Protein AF-A0A3D4APH6-F1 (afdb_monomer_lite)

Foldseek 3Di:
DQLQVQQPLNADLVVLQVCLVVLVLVVCVVRPLVSRPLPCRSQVRDPVNDPSSVSSVVSVVVVVVVVVVVVVVVVVVVVVVVVVVVVVVVVVVVVVVVVPDPPDDDPVVVVVVVVVVVVVVVVQVDDDPNPPVVVVVVVVVVVVPDPDDDPPCVVVVVVVVVVVVVVVVVVVVVVVVCPPPPPPVVVVVVVVVVVVVVVVVVVVVVVD

Structure (mmCIF, N/CA/C/O backbone):
data_AF-A0A3D4APH6-F1
#
_entry.id   AF-A0A3D4APH6-F1
#
loop_
_atom_site.group_PDB
_atom_site.id
_atom_site.type_symbol
_atom_site.label_atom_id
_atom_site.label_alt_id
_atom_site.label_comp_id
_atom_site.label_asym_id
_atom_site.label_entity_id
_atom_site.label_seq_id
_atom_site.pdbx_PDB_ins_code
_atom_site.Cartn_x
_atom_site.Cartn_y
_atom_site.Cartn_z
_atom_site.occupancy
_atom_site.B_iso_or_equiv
_atom_site.auth_seq_id
_atom_site.auth_comp_id
_atom_site.auth_asym_id
_atom_site.auth_atom_id
_atom_site.pdbx_PDB_model_num
ATOM 1 N N . SER A 1 1 ? 26.022 2.773 -15.020 1.00 80.62 1 SER A N 1
ATOM 2 C CA . SER A 1 1 ? 25.855 1.357 -15.435 1.00 80.62 1 SER A CA 1
ATOM 3 C C . SER A 1 1 ? 24.826 1.368 -16.536 1.00 80.62 1 SER A C 1
ATOM 5 O O . SER A 1 1 ? 23.876 2.121 -16.391 1.00 80.62 1 SER A O 1
ATOM 7 N N . ALA A 1 2 ? 24.970 0.574 -17.604 1.00 90.25 2 ALA A N 1
ATOM 8 C CA . ALA A 1 2 ? 24.154 0.749 -18.816 1.00 90.25 2 ALA A CA 1
ATOM 9 C C . ALA A 1 2 ? 22.640 0.902 -18.540 1.00 90.25 2 ALA A C 1
ATOM 11 O O . ALA A 1 2 ? 21.988 1.767 -19.115 1.00 90.25 2 ALA A O 1
ATOM 12 N N . CYS A 1 3 ? 22.093 0.138 -17.586 1.00 92.06 3 CYS A N 1
ATOM 13 C CA . CYS A 1 3 ? 20.691 0.252 -17.175 1.00 92.06 3 CYS A CA 1
ATOM 14 C C . CYS A 1 3 ? 20.347 1.564 -16.442 1.00 92.06 3 CYS A C 1
ATOM 16 O O . CYS A 1 3 ? 19.242 2.070 -16.616 1.00 92.06 3 CYS A O 1
ATOM 18 N N . ALA A 1 4 ? 21.242 2.082 -15.596 1.00 93.62 4 ALA A N 1
ATOM 19 C CA . ALA A 1 4 ? 21.068 3.366 -14.913 1.00 93.62 4 ALA A CA 1
ATOM 20 C C . ALA A 1 4 ? 21.228 4.540 -15.888 1.00 93.62 4 ALA A C 1
ATOM 22 O O . ALA A 1 4 ? 20.433 5.470 -15.855 1.00 93.62 4 ALA A O 1
ATOM 23 N N . ASP A 1 5 ? 22.189 4.442 -16.808 1.00 94.62 5 ASP A N 1
ATOM 24 C CA . ASP A 1 5 ? 22.486 5.487 -17.792 1.00 94.62 5 ASP A CA 1
ATOM 25 C C . ASP A 1 5 ? 21.341 5.625 -18.822 1.00 94.62 5 ASP A C 1
ATOM 27 O O . ASP A 1 5 ? 21.060 6.715 -19.308 1.00 94.62 5 ASP A O 1
ATOM 31 N N . ALA A 1 6 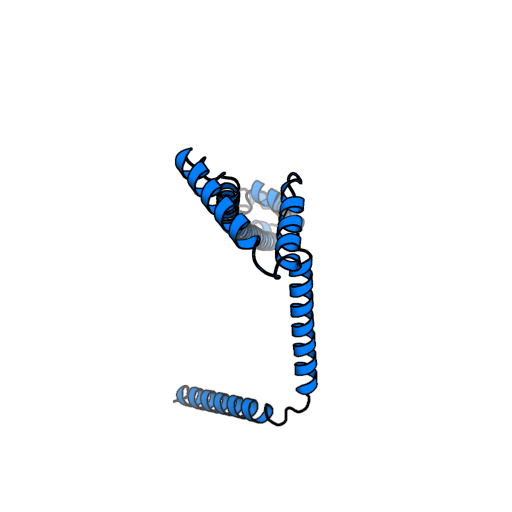? 20.627 4.529 -19.111 1.00 94.88 6 ALA A N 1
ATOM 32 C CA . ALA A 1 6 ? 19.448 4.515 -19.981 1.00 94.88 6 ALA A CA 1
ATOM 33 C C . ALA A 1 6 ? 18.129 4.886 -19.271 1.00 94.88 6 ALA A C 1
ATOM 35 O O . ALA A 1 6 ? 17.088 4.989 -19.924 1.00 94.88 6 ALA A 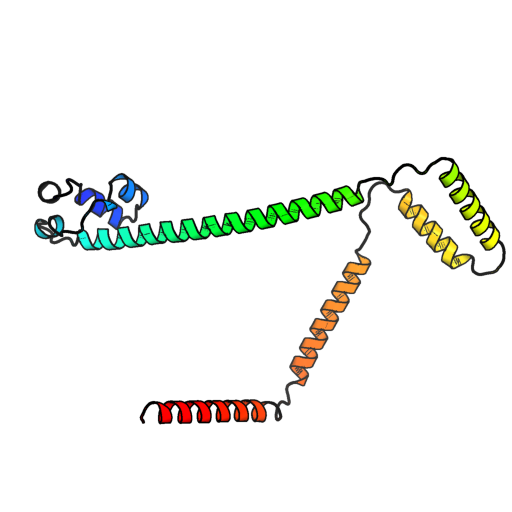O 1
ATOM 36 N N . CYS A 1 7 ? 18.121 5.017 -17.941 1.00 95.56 7 CYS A N 1
ATOM 37 C CA . CYS A 1 7 ? 16.896 5.243 -17.179 1.00 95.56 7 CYS A CA 1
ATOM 38 C C . CYS A 1 7 ? 16.478 6.724 -17.240 1.00 95.56 7 CYS A C 1
ATOM 40 O O . CYS A 1 7 ? 17.166 7.562 -16.660 1.00 95.56 7 CYS A O 1
ATOM 42 N N . PRO A 1 8 ? 15.319 7.079 -17.830 1.00 95.19 8 PRO A N 1
ATOM 43 C CA . PRO A 1 8 ? 14.881 8.478 -17.908 1.00 95.19 8 PRO A CA 1
ATOM 44 C C . PRO A 1 8 ? 14.493 9.076 -16.546 1.00 95.19 8 PRO A C 1
ATOM 46 O O . PRO A 1 8 ? 14.397 10.290 -16.415 1.00 95.19 8 PRO A O 1
ATOM 49 N N . ALA A 1 9 ? 14.255 8.229 -15.541 1.00 94.19 9 ALA A N 1
ATOM 50 C CA . ALA A 1 9 ? 13.935 8.634 -14.175 1.00 94.19 9 ALA A CA 1
ATOM 51 C C . ALA A 1 9 ? 15.173 8.674 -13.257 1.00 94.19 9 ALA A C 1
ATOM 53 O O . ALA A 1 9 ? 15.027 8.847 -12.052 1.00 94.19 9 ALA A O 1
ATOM 54 N N . SER A 1 10 ? 16.382 8.450 -13.793 1.00 94.00 10 SER A N 1
ATOM 55 C CA . SER A 1 10 ? 17.645 8.439 -13.031 1.00 94.00 10 SER A CA 1
ATOM 56 C C . SER A 1 10 ? 17.658 7.496 -11.815 1.00 94.00 10 SER A C 1
ATOM 58 O O . SER A 1 10 ? 18.390 7.708 -10.851 1.00 94.00 10 SER A O 1
ATOM 60 N N . LEU A 1 11 ? 16.842 6.438 -11.854 1.00 94.56 11 LEU A N 1
ATOM 61 C CA . LEU A 1 11 ? 16.800 5.392 -10.828 1.00 94.56 11 LEU A CA 1
ATOM 62 C C . LEU A 1 11 ? 17.978 4.413 -10.970 1.00 94.56 11 LEU A C 1
ATOM 64 O O . LEU A 1 11 ? 18.715 4.431 -11.956 1.00 94.56 11 LEU A O 1
ATOM 68 N N . LEU A 1 12 ? 18.101 3.487 -10.013 1.00 95.00 12 LEU A N 1
ATOM 69 C CA . LEU A 1 12 ? 19.072 2.386 -10.029 1.00 95.00 12 LEU A CA 1
ATOM 70 C C . LEU A 1 12 ? 18.372 1.033 -10.287 1.00 95.00 12 LEU A C 1
ATOM 72 O O . LEU A 1 12 ? 18.114 0.286 -9.338 1.00 95.00 12 LEU A O 1
ATOM 76 N N . PRO A 1 13 ? 18.081 0.661 -11.557 1.00 94.44 13 PRO A N 1
ATOM 77 C CA . PRO A 1 13 ? 17.337 -0.558 -11.883 1.00 94.44 13 PRO A CA 1
ATOM 78 C C . PRO A 1 13 ? 17.935 -1.836 -11.289 1.00 94.44 13 PRO A C 1
ATOM 80 O O . PRO A 1 13 ? 17.208 -2.712 -10.826 1.00 94.44 13 PRO A O 1
ATOM 83 N N . GLN A 1 14 ? 19.264 -1.945 -11.259 1.00 92.25 14 GLN A N 1
ATOM 84 C CA . GLN A 1 14 ? 19.924 -3.129 -10.720 1.00 92.25 14 GLN A CA 1
ATOM 85 C C . GLN A 1 14 ? 19.560 -3.343 -9.244 1.00 92.25 14 GLN A C 1
ATOM 87 O O . GLN A 1 14 ? 19.115 -4.425 -8.884 1.00 92.25 14 GLN A O 1
ATOM 92 N N . GLN A 1 15 ? 19.676 -2.310 -8.405 1.00 94.88 15 GLN A N 1
ATOM 93 C CA . GLN A 1 15 ? 19.331 -2.399 -6.981 1.00 94.88 15 GLN A CA 1
ATOM 94 C C . GLN A 1 15 ? 17.838 -2.674 -6.777 1.00 94.88 15 GLN A C 1
ATOM 96 O O . GLN A 1 15 ? 17.478 -3.585 -6.035 1.00 94.88 15 GLN A O 1
ATOM 101 N N . LEU A 1 16 ? 16.973 -1.959 -7.506 1.00 95.81 16 LEU A N 1
ATOM 102 C CA . LEU A 1 16 ? 15.527 -2.191 -7.467 1.00 95.81 16 LEU A CA 1
ATOM 103 C C . LEU A 1 16 ? 15.168 -3.634 -7.840 1.00 95.81 16 LEU A C 1
ATOM 105 O O . LEU A 1 16 ? 14.237 -4.204 -7.284 1.00 95.81 16 LEU A O 1
ATOM 109 N N . GLN A 1 17 ? 15.900 -4.250 -8.768 1.00 94.56 17 GLN A N 1
ATOM 110 C CA . GLN A 1 17 ? 15.661 -5.635 -9.161 1.00 94.56 17 GLN A CA 1
ATOM 111 C C . GLN A 1 17 ? 16.024 -6.615 -8.051 1.00 94.56 17 GLN A C 1
ATOM 113 O O . GLN A 1 17 ? 15.270 -7.561 -7.824 1.00 94.56 17 GLN A O 1
ATOM 118 N N . TRP A 1 18 ? 17.137 -6.387 -7.351 1.00 95.19 18 TRP A N 1
ATOM 119 C CA . TRP A 1 18 ? 17.511 -7.193 -6.192 1.00 95.19 18 TRP A CA 1
ATOM 120 C C . TRP A 1 18 ? 16.433 -7.131 -5.110 1.00 95.19 18 TRP A C 1
ATOM 122 O O . TRP A 1 18 ? 15.959 -8.186 -4.694 1.00 95.19 18 TRP A O 1
ATOM 132 N N . PHE A 1 19 ? 15.971 -5.931 -4.746 1.00 97.25 19 PHE A N 1
ATOM 133 C CA . PHE A 1 19 ? 14.926 -5.759 -3.729 1.00 97.25 19 PHE A CA 1
ATOM 134 C C . PHE A 1 19 ? 13.563 -6.311 -4.166 1.00 97.25 19 PHE A C 1
ATOM 136 O O . PHE A 1 19 ? 12.866 -6.940 -3.374 1.00 97.25 19 PHE A O 1
ATOM 143 N N . ALA A 1 20 ? 13.188 -6.146 -5.439 1.00 96.44 20 ALA A N 1
ATOM 144 C CA . ALA A 1 20 ? 11.957 -6.730 -5.970 1.00 96.44 20 ALA A CA 1
ATOM 145 C C . ALA A 1 20 ? 12.009 -8.262 -5.979 1.00 96.44 20 ALA A C 1
ATOM 147 O O . ALA A 1 20 ? 11.022 -8.916 -5.651 1.00 96.44 20 ALA A O 1
ATOM 148 N N . LYS A 1 21 ? 13.167 -8.849 -6.301 1.00 95.44 21 LYS A N 1
ATOM 149 C CA . LYS A 1 21 ? 13.359 -10.303 -6.284 1.00 95.44 21 LYS A CA 1
ATOM 150 C C . LYS A 1 21 ? 13.351 -10.871 -4.863 1.00 95.44 21 LYS A C 1
ATOM 152 O O . LYS A 1 21 ? 12.814 -11.957 -4.667 1.00 95.44 21 LYS A O 1
ATOM 157 N N . SER A 1 22 ? 13.921 -10.160 -3.888 1.00 96.38 22 SER A N 1
ATOM 158 C CA . SER A 1 22 ? 13.898 -10.561 -2.475 1.00 96.38 22 SER A CA 1
ATOM 159 C C . SER A 1 22 ? 12.606 -10.185 -1.741 1.00 96.38 22 SER A C 1
ATOM 161 O O . SER A 1 22 ? 12.464 -10.530 -0.571 1.00 96.38 22 SER A O 1
ATOM 163 N N . LYS A 1 23 ? 11.644 -9.539 -2.421 1.00 96.00 23 LYS A N 1
ATOM 164 C CA . LYS A 1 23 ? 10.388 -9.032 -1.838 1.00 96.00 23 LYS A CA 1
ATOM 165 C C . LYS A 1 23 ? 10.610 -8.064 -0.664 1.00 96.00 23 LYS A C 1
ATOM 167 O O . LYS A 1 23 ? 9.805 -7.985 0.259 1.00 96.00 23 LYS A O 1
ATOM 172 N N . GLU A 1 24 ? 11.696 -7.297 -0.711 1.00 96.62 24 GLU A N 1
ATOM 173 C CA . GLU A 1 24 ? 12.014 -6.253 0.267 1.00 96.62 24 GLU A CA 1
ATOM 174 C C . GLU A 1 24 ? 11.310 -4.941 -0.112 1.00 96.62 24 GLU A C 1
ATOM 176 O O . GLU A 1 24 ? 11.904 -4.009 -0.657 1.00 96.62 24 GLU A O 1
ATOM 181 N N . TYR A 1 25 ? 10.003 -4.892 0.149 1.00 96.25 25 TYR A N 1
ATOM 182 C CA . TYR A 1 25 ? 9.128 -3.785 -0.247 1.00 96.25 25 TYR A CA 1
ATOM 183 C C . TYR A 1 25 ? 9.475 -2.446 0.409 1.00 96.25 25 TYR A C 1
ATOM 185 O O . TYR A 1 25 ? 9.367 -1.412 -0.248 1.00 96.25 25 TYR A O 1
ATOM 193 N N . ASP A 1 26 ? 9.935 -2.460 1.660 1.00 95.94 26 ASP A N 1
ATOM 194 C CA . ASP A 1 26 ? 10.328 -1.241 2.375 1.00 95.94 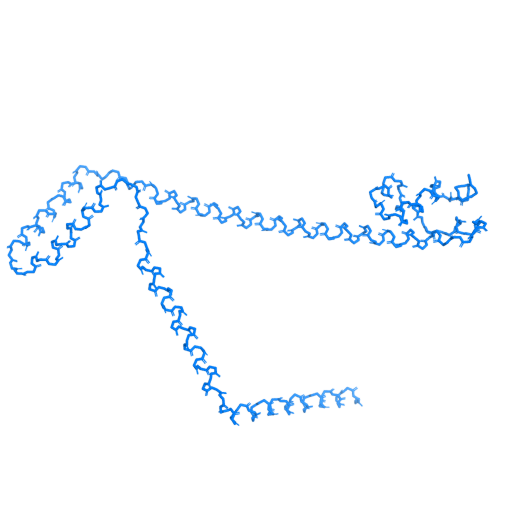26 ASP A CA 1
ATOM 195 C C . ASP A 1 26 ? 11.500 -0.552 1.662 1.00 95.94 26 ASP A C 1
ATOM 197 O O . ASP A 1 26 ? 11.432 0.627 1.316 1.00 95.94 26 ASP A O 1
ATOM 201 N N . LYS A 1 27 ? 12.529 -1.325 1.290 1.00 96.25 27 LYS A N 1
ATOM 202 C CA . LYS A 1 27 ? 13.671 -0.809 0.523 1.00 96.25 27 LYS A CA 1
ATOM 203 C C . LYS A 1 27 ? 13.267 -0.340 -0.867 1.00 96.25 27 LYS A C 1
ATOM 205 O O . LYS A 1 27 ? 13.806 0.648 -1.355 1.00 96.25 27 LYS A O 1
ATOM 210 N N . LEU A 1 28 ? 12.318 -1.010 -1.520 1.00 96.75 28 LEU A N 1
ATOM 211 C CA . LEU A 1 28 ? 11.789 -0.549 -2.806 1.00 96.75 28 LEU A CA 1
ATOM 212 C C . LEU A 1 28 ? 11.116 0.823 -2.700 1.00 96.75 28 LEU A C 1
ATOM 214 O O . LEU A 1 28 ? 11.248 1.629 -3.620 1.00 96.75 28 LEU A O 1
ATOM 218 N N . GLN A 1 29 ? 10.413 1.097 -1.600 1.00 95.12 29 GLN A N 1
ATOM 219 C CA . GLN A 1 29 ? 9.844 2.418 -1.340 1.00 95.12 29 GLN A CA 1
ATOM 220 C C . GLN A 1 29 ? 10.938 3.454 -1.074 1.00 95.12 29 GLN A C 1
ATOM 222 O O . GLN A 1 29 ? 10.904 4.518 -1.684 1.00 95.12 29 GLN A O 1
ATOM 227 N N . GLU A 1 30 ? 11.937 3.125 -0.249 1.00 96.38 30 GLU A N 1
ATOM 228 C CA . GLU A 1 30 ? 13.092 3.999 0.028 1.00 96.38 30 GLU A CA 1
ATOM 229 C C . GLU A 1 30 ? 13.880 4.360 -1.240 1.00 96.38 30 GLU A C 1
ATOM 231 O O . GLU A 1 30 ? 14.392 5.469 -1.366 1.00 96.38 30 GLU A O 1
ATOM 236 N N . HIS A 1 31 ? 13.949 3.438 -2.204 1.00 95.50 31 HIS A N 1
ATOM 237 C CA . HIS A 1 31 ? 14.616 3.636 -3.495 1.00 95.50 31 HIS A CA 1
ATOM 238 C C . HIS A 1 31 ? 13.657 4.133 -4.590 1.00 95.50 31 HIS A C 1
ATOM 240 O O . HIS A 1 31 ? 13.962 4.024 -5.779 1.00 95.50 31 HIS A O 1
ATOM 246 N N . ASN A 1 32 ? 12.503 4.680 -4.198 1.00 95.75 32 ASN A N 1
ATOM 247 C CA . ASN A 1 32 ? 11.534 5.340 -5.069 1.00 95.75 32 ASN A CA 1
ATOM 248 C C . ASN A 1 32 ? 11.060 4.478 -6.253 1.00 95.75 32 ASN A C 1
ATOM 250 O O . ASN A 1 32 ? 10.913 4.959 -7.376 1.00 95.75 32 ASN A O 1
ATOM 254 N N . LEU A 1 33 ? 10.758 3.193 -6.018 1.00 96.62 33 LEU A N 1
ATOM 255 C CA . LEU A 1 33 ? 10.213 2.298 -7.053 1.00 96.62 33 LEU A CA 1
ATOM 256 C C . LEU A 1 33 ? 8.991 2.902 -7.774 1.00 96.62 33 LEU A C 1
ATOM 258 O O . LEU A 1 33 ? 8.768 2.632 -8.956 1.00 96.62 33 LEU A O 1
ATOM 262 N N . PHE A 1 34 ? 8.188 3.709 -7.080 1.00 96.56 34 PHE A N 1
ATOM 263 C CA . PHE A 1 34 ? 6.994 4.333 -7.648 1.00 96.56 34 PHE A CA 1
ATOM 264 C C . PHE A 1 34 ? 7.279 5.426 -8.685 1.00 96.56 34 PHE A C 1
ATOM 266 O O . PHE A 1 34 ? 6.419 5.638 -9.539 1.00 96.56 34 PHE A O 1
ATOM 273 N N . ASP A 1 35 ? 8.480 6.007 -8.702 1.00 96.62 35 ASP A N 1
ATOM 274 C CA . ASP A 1 35 ? 8.906 6.972 -9.728 1.00 96.62 35 ASP A CA 1
ATOM 275 C C . ASP A 1 35 ? 9.239 6.285 -11.060 1.00 96.62 35 ASP A C 1
ATOM 277 O O . ASP A 1 35 ? 9.316 6.918 -12.114 1.00 96.62 35 ASP A O 1
ATOM 281 N N . CYS A 1 36 ? 9.424 4.960 -11.051 1.00 95.81 36 CYS A N 1
ATOM 282 C CA . CYS A 1 36 ? 9.640 4.201 -12.272 1.00 95.81 36 CYS A CA 1
ATOM 283 C C . CYS A 1 36 ? 8.400 4.304 -13.171 1.00 95.81 36 CYS A C 1
ATOM 285 O O . CYS A 1 36 ? 7.335 3.812 -12.819 1.00 95.81 36 CYS A O 1
ATOM 287 N N . ILE A 1 37 ? 8.537 4.844 -14.379 1.00 96.12 37 ILE A N 1
ATOM 288 C CA . ILE A 1 37 ? 7.426 4.958 -15.344 1.00 96.12 37 ILE A CA 1
ATOM 289 C C . ILE A 1 37 ? 7.221 3.708 -16.217 1.00 96.12 37 ILE A C 1
ATOM 291 O O . ILE A 1 37 ? 6.440 3.735 -17.160 1.00 96.12 37 ILE A O 1
ATOM 295 N N . GLU A 1 38 ? 7.939 2.615 -15.936 1.00 95.94 38 GLU A N 1
ATOM 296 C CA . GLU A 1 38 ? 7.806 1.331 -16.649 1.00 95.94 38 GLU A CA 1
ATOM 297 C C . GLU A 1 38 ? 8.061 1.413 -18.167 1.00 95.94 38 GLU A C 1
ATOM 299 O O . GLU A 1 38 ? 7.545 0.603 -18.935 1.00 95.94 38 GLU A O 1
ATOM 304 N N . CYS A 1 39 ? 8.909 2.353 -18.601 1.00 95.88 39 CYS A N 1
ATOM 305 C CA . CYS A 1 39 ? 9.232 2.587 -20.013 1.00 95.88 39 CYS A CA 1
ATOM 306 C C . CYS A 1 39 ? 10.014 1.449 -20.694 1.00 95.88 39 CYS A C 1
ATOM 308 O O . CYS A 1 39 ? 10.112 1.429 -21.916 1.00 95.88 39 CYS A O 1
ATOM 310 N N . GLY A 1 40 ? 10.606 0.518 -19.936 1.00 94.00 40 GLY A N 1
ATOM 311 C CA . GLY A 1 40 ? 11.311 -0.638 -20.507 1.00 94.00 40 GLY A CA 1
ATOM 312 C C . GLY A 1 40 ? 12.744 -0.392 -20.974 1.00 94.00 40 GLY A C 1
ATOM 313 O O . GLY A 1 40 ? 13.415 -1.359 -21.327 1.00 94.00 40 GLY A O 1
ATOM 314 N N . ALA A 1 41 ? 13.256 0.842 -20.906 1.00 94.88 41 ALA A N 1
ATOM 315 C CA . ALA A 1 41 ? 14.611 1.173 -21.362 1.00 94.88 41 ALA A CA 1
ATOM 316 C C . ALA A 1 41 ? 15.690 0.286 -20.714 1.00 94.88 41 ALA A C 1
ATOM 318 O O . ALA A 1 41 ? 16.563 -0.236 -21.401 1.00 94.88 41 ALA A O 1
ATOM 319 N N . CYS A 1 42 ? 15.579 0.032 -19.406 1.00 94.25 42 CYS A N 1
ATOM 320 C CA . CYS A 1 42 ? 16.522 -0.806 -18.666 1.00 94.25 42 CYS A CA 1
ATOM 321 C C . CYS A 1 42 ? 16.487 -2.291 -19.065 1.00 94.25 42 CYS A C 1
ATOM 323 O O . CYS A 1 42 ? 17.518 -2.952 -18.983 1.00 94.25 42 CYS A O 1
ATOM 325 N N . ALA A 1 43 ? 15.330 -2.811 -19.489 1.00 94.31 43 ALA A N 1
ATOM 326 C CA . ALA A 1 43 ? 15.196 -4.187 -19.964 1.00 94.31 43 ALA A CA 1
ATOM 327 C C . ALA A 1 43 ? 15.781 -4.339 -21.374 1.00 94.31 43 ALA A C 1
ATOM 329 O O . ALA A 1 43 ? 16.459 -5.322 -21.646 1.00 94.31 43 ALA A O 1
ATOM 330 N N . TYR A 1 44 ? 15.586 -3.334 -22.234 1.00 94.62 44 TYR A N 1
ATOM 331 C CA . TYR A 1 44 ? 16.108 -3.331 -23.601 1.00 94.62 44 TYR A CA 1
ATOM 332 C C . TYR A 1 44 ? 17.641 -3.280 -23.660 1.00 94.62 44 TYR A C 1
ATOM 334 O O . TYR A 1 44 ? 18.254 -4.012 -24.427 1.00 94.62 44 TYR A O 1
ATOM 342 N N . VAL A 1 45 ? 18.281 -2.449 -22.830 1.00 95.19 45 VAL A N 1
ATOM 343 C CA . VAL A 1 45 ? 19.754 -2.328 -22.815 1.00 95.19 45 VAL A CA 1
ATOM 344 C C . VAL A 1 45 ? 20.457 -3.452 -22.042 1.00 95.19 45 VAL A C 1
ATOM 346 O O . VAL A 1 45 ? 21.684 -3.463 -21.952 1.00 95.19 45 VAL A O 1
ATOM 349 N N . CYS A 1 46 ? 19.709 -4.372 -21.426 1.00 92.94 46 CYS A N 1
ATOM 350 C CA . CYS A 1 46 ? 20.285 -5.405 -20.577 1.00 92.94 46 CYS A CA 1
ATOM 351 C C . CYS A 1 46 ? 20.929 -6.515 -21.430 1.00 92.94 46 CYS A C 1
ATOM 353 O O . CYS A 1 46 ? 20.211 -7.210 -22.146 1.00 92.94 46 CYS A O 1
ATOM 355 N N . PRO A 1 47 ? 22.244 -6.782 -21.298 1.00 93.12 47 PRO A N 1
ATOM 356 C CA . PRO A 1 47 ? 22.908 -7.840 -22.066 1.00 93.12 47 PRO A CA 1
ATOM 357 C C . PRO A 1 47 ? 22.450 -9.252 -21.671 1.00 93.12 47 PRO A C 1
ATOM 359 O O . PRO A 1 47 ? 22.674 -10.203 -22.409 1.00 93.12 47 PRO A O 1
ATOM 362 N N . SER A 1 48 ? 21.836 -9.397 -20.495 1.00 92.38 48 SER A N 1
ATOM 363 C CA . SER A 1 48 ? 21.321 -10.667 -19.973 1.00 92.38 48 SER A CA 1
ATOM 364 C C . SER A 1 48 ? 19.819 -10.850 -20.207 1.00 92.38 48 SER A C 1
ATOM 366 O O . SER A 1 48 ? 19.246 -11.787 -19.661 1.00 92.38 48 SER A O 1
ATOM 368 N N . GLU A 1 49 ? 19.177 -9.935 -20.946 1.00 91.31 49 GLU A N 1
ATOM 369 C CA . GLU A 1 49 ? 17.750 -9.994 -21.302 1.00 91.31 49 GLU A CA 1
ATOM 370 C C . GLU A 1 49 ? 16.811 -10.152 -20.085 1.00 91.31 49 GLU A C 1
ATOM 372 O O . GLU A 1 49 ? 15.752 -10.777 -20.136 1.00 91.31 49 GLU A O 1
ATOM 377 N N . ILE A 1 50 ? 17.204 -9.582 -18.937 1.00 92.00 50 ILE A N 1
ATOM 378 C CA . ILE A 1 50 ? 16.439 -9.723 -17.696 1.00 92.00 50 ILE A CA 1
ATOM 379 C C . ILE A 1 50 ? 15.154 -8.880 -17.785 1.00 92.00 50 ILE A C 1
ATOM 381 O O . ILE A 1 50 ? 15.232 -7.667 -18.013 1.00 92.00 50 ILE A O 1
ATOM 385 N N . PRO A 1 51 ? 13.976 -9.467 -17.495 1.00 92.94 51 PRO A N 1
ATOM 386 C CA . PRO A 1 51 ? 12.684 -8.780 -17.505 1.00 92.94 51 PRO A CA 1
ATOM 387 C C . PRO A 1 51 ? 12.500 -7.841 -16.290 1.00 92.94 51 PRO A C 1
ATOM 389 O O . PRO A 1 51 ? 11.671 -8.072 -15.411 1.00 92.94 51 PRO A O 1
ATOM 392 N N . LEU A 1 52 ? 13.302 -6.773 -16.207 1.00 93.19 52 LEU A N 1
ATOM 393 C CA . LEU A 1 52 ? 13.356 -5.833 -15.074 1.00 93.19 52 LEU A CA 1
ATOM 394 C C . LEU A 1 52 ? 11.992 -5.200 -14.762 1.00 93.19 52 LEU A C 1
ATOM 396 O O . LEU A 1 52 ? 11.563 -5.166 -13.609 1.00 93.19 52 LEU A O 1
ATOM 400 N N . VAL A 1 53 ? 11.281 -4.745 -15.796 1.00 95.25 53 VAL A N 1
ATOM 401 C CA . VAL A 1 53 ? 9.988 -4.064 -15.636 1.00 95.25 53 VAL A CA 1
ATOM 402 C C . VAL A 1 53 ? 8.907 -5.002 -15.102 1.00 95.25 53 VAL A C 1
ATOM 404 O O . VAL A 1 53 ? 8.053 -4.560 -14.336 1.00 95.25 53 VAL A O 1
ATOM 407 N N . GLN A 1 54 ? 8.944 -6.292 -15.445 1.00 95.62 54 GLN A N 1
ATOM 408 C CA . GLN A 1 54 ? 7.996 -7.274 -14.920 1.00 95.62 54 GLN A CA 1
ATOM 409 C C . GLN A 1 54 ? 8.113 -7.385 -13.394 1.00 95.62 54 GLN A C 1
ATOM 411 O O . GLN A 1 54 ? 7.091 -7.337 -12.711 1.00 95.62 54 GLN A O 1
ATOM 416 N N . TYR A 1 55 ? 9.336 -7.439 -12.852 1.00 95.94 55 TYR A N 1
ATOM 417 C CA . TYR A 1 55 ? 9.547 -7.446 -11.399 1.00 95.94 55 TYR A CA 1
ATOM 418 C C . TYR A 1 55 ? 9.001 -6.178 -10.737 1.00 95.94 55 TYR A C 1
ATOM 420 O O . TYR A 1 55 ? 8.342 -6.261 -9.704 1.00 95.94 55 TYR A O 1
ATOM 428 N N . TYR A 1 56 ? 9.220 -5.009 -11.343 1.00 96.25 56 TYR A N 1
ATOM 429 C CA . TYR A 1 56 ? 8.727 -3.742 -10.797 1.00 96.25 56 TYR A CA 1
ATOM 430 C C . TYR A 1 56 ? 7.206 -3.645 -10.815 1.00 96.25 56 TYR A C 1
ATOM 432 O O . TYR A 1 56 ? 6.622 -3.171 -9.846 1.00 96.25 56 TYR A O 1
ATOM 440 N N . ARG A 1 57 ? 6.554 -4.112 -11.884 1.00 97.12 57 ARG A N 1
ATOM 441 C CA . ARG A 1 57 ? 5.088 -4.147 -11.977 1.00 97.12 57 ARG A CA 1
ATOM 442 C C . ARG A 1 57 ? 4.485 -5.000 -10.874 1.00 97.12 57 ARG A C 1
ATOM 444 O O . ARG A 1 57 ? 3.596 -4.530 -10.171 1.00 97.12 57 ARG A O 1
ATOM 451 N N . VAL A 1 58 ? 5.006 -6.215 -10.700 1.00 96.75 58 VAL A N 1
ATOM 452 C CA . VAL A 1 58 ? 4.569 -7.120 -9.630 1.00 96.75 58 VAL A CA 1
ATOM 453 C C . VAL A 1 58 ? 4.784 -6.464 -8.269 1.00 96.75 58 VAL A C 1
ATOM 455 O O . VAL A 1 58 ? 3.833 -6.333 -7.505 1.00 96.75 58 VAL A O 1
ATOM 458 N N . ALA A 1 59 ? 5.986 -5.946 -8.007 1.00 97.38 59 ALA A N 1
ATOM 459 C CA . ALA A 1 59 ? 6.303 -5.316 -6.733 1.00 97.38 59 ALA A CA 1
ATOM 460 C C . ALA A 1 59 ? 5.415 -4.096 -6.432 1.00 97.38 59 ALA A C 1
ATOM 462 O O . ALA A 1 59 ? 4.926 -3.949 -5.317 1.00 97.38 59 ALA A O 1
ATOM 463 N N . LYS A 1 60 ? 5.134 -3.233 -7.417 1.00 97.62 60 LYS A N 1
ATOM 464 C CA . LYS A 1 60 ? 4.224 -2.093 -7.231 1.00 97.62 60 LYS A CA 1
ATOM 465 C C . LYS A 1 60 ? 2.799 -2.525 -6.903 1.00 97.62 60 LYS A C 1
ATOM 467 O O . LYS A 1 60 ? 2.142 -1.843 -6.119 1.00 97.62 60 LYS A O 1
ATOM 472 N N . VAL A 1 61 ? 2.303 -3.595 -7.526 1.00 97.56 61 VAL A N 1
ATOM 473 C CA . VAL A 1 61 ? 0.970 -4.140 -7.231 1.00 97.56 61 VAL A CA 1
ATOM 474 C C . VAL A 1 61 ? 0.945 -4.706 -5.814 1.00 97.56 61 VAL A C 1
ATOM 476 O O . VAL A 1 61 ? 0.110 -4.275 -5.025 1.00 97.56 61 VAL A O 1
ATOM 479 N N . GLU A 1 62 ? 1.909 -5.557 -5.456 1.00 97.00 62 GLU A N 1
ATOM 480 C CA . GLU A 1 62 ? 2.009 -6.150 -4.115 1.00 97.00 62 GLU A CA 1
ATOM 481 C C . GLU A 1 62 ? 2.106 -5.066 -3.021 1.00 97.00 62 GLU A C 1
ATOM 483 O O . GLU A 1 62 ? 1.412 -5.138 -2.007 1.00 97.00 62 GLU A O 1
ATOM 488 N N . ILE A 1 63 ? 2.887 -4.000 -3.239 1.00 97.19 63 ILE A N 1
ATOM 489 C CA . ILE A 1 63 ? 2.974 -2.875 -2.293 1.00 97.19 63 ILE A CA 1
ATOM 490 C C . ILE A 1 63 ? 1.628 -2.152 -2.159 1.00 97.19 63 ILE A C 1
ATOM 492 O O . ILE A 1 63 ? 1.205 -1.826 -1.049 1.00 97.19 63 ILE A O 1
ATOM 496 N N . LYS A 1 64 ? 0.937 -1.881 -3.273 1.00 97.12 64 LYS A N 1
ATOM 497 C CA . LYS A 1 64 ? -0.383 -1.229 -3.240 1.00 97.12 64 LYS A CA 1
ATOM 498 C C . LYS A 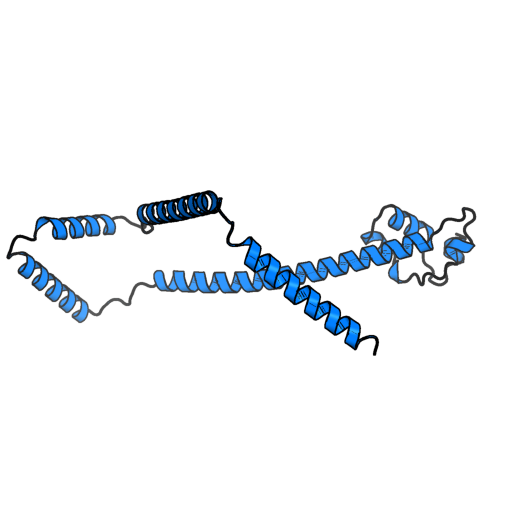1 64 ? -1.407 -2.080 -2.493 1.00 97.12 64 LYS A C 1
ATOM 500 O O . LYS A 1 64 ? -2.190 -1.534 -1.718 1.00 97.12 64 LYS A O 1
ATOM 505 N N . GLU A 1 65 ? -1.385 -3.394 -2.690 1.00 97.31 65 GLU A N 1
ATOM 506 C CA . GLU A 1 65 ? -2.242 -4.338 -1.969 1.00 97.31 65 GLU A CA 1
ATOM 507 C C . GLU A 1 65 ? -1.948 -4.333 -0.465 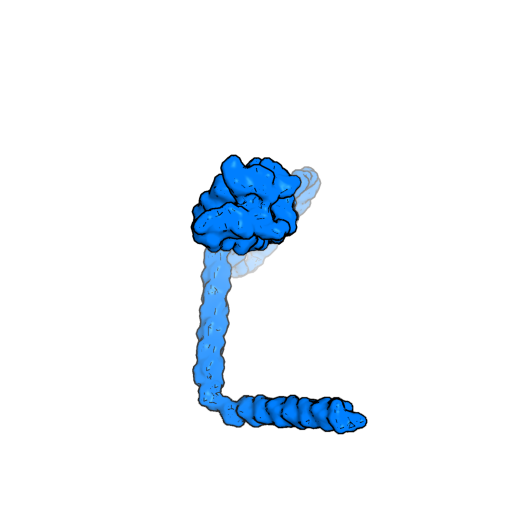1.00 97.31 65 GLU A C 1
ATOM 509 O O . GLU A 1 65 ? -2.877 -4.226 0.336 1.00 97.31 65 GLU A O 1
ATOM 514 N N . GLN A 1 66 ? -0.671 -4.345 -0.065 1.00 96.25 66 GLN A N 1
ATOM 515 C CA . GLN A 1 66 ? -0.274 -4.245 1.344 1.00 96.25 66 GLN A CA 1
ATOM 516 C C . GLN A 1 66 ? -0.750 -2.942 1.991 1.00 96.25 66 GLN A C 1
ATOM 518 O O . GLN A 1 66 ? -1.273 -2.959 3.107 1.00 96.25 66 GLN A O 1
ATOM 523 N N . ILE A 1 67 ? -0.621 -1.813 1.290 1.00 96.50 67 ILE A N 1
ATOM 524 C CA . ILE A 1 67 ? -1.115 -0.516 1.769 1.00 96.50 67 ILE A CA 1
ATOM 525 C C . ILE A 1 67 ? -2.642 -0.544 1.911 1.00 96.50 67 ILE A C 1
ATOM 527 O O . ILE A 1 67 ? -3.172 -0.104 2.932 1.00 96.50 67 ILE A O 1
ATOM 531 N N . ALA A 1 68 ? -3.360 -1.084 0.924 1.00 97.44 68 ALA A N 1
ATOM 532 C CA . ALA A 1 68 ? -4.817 -1.167 0.954 1.00 97.44 68 ALA A CA 1
ATOM 533 C C . ALA A 1 68 ? -5.328 -2.047 2.109 1.00 97.44 68 ALA A C 1
ATOM 535 O O . ALA A 1 68 ? -6.235 -1.639 2.842 1.00 97.44 68 ALA A O 1
ATOM 536 N N . GLU A 1 69 ? -4.726 -3.221 2.321 1.00 97.44 69 GLU A N 1
ATOM 537 C CA . GLU A 1 69 ? -5.058 -4.098 3.449 1.00 97.44 69 GLU A CA 1
ATOM 538 C C . GLU A 1 69 ? -4.697 -3.452 4.791 1.00 97.44 69 GLU A C 1
ATOM 540 O O . GLU A 1 69 ? -5.487 -3.533 5.735 1.00 97.44 69 GLU A O 1
ATOM 545 N N . LYS A 1 70 ? -3.584 -2.710 4.877 1.00 97.00 70 LYS A N 1
ATOM 546 C CA . LYS A 1 70 ? -3.231 -1.945 6.081 1.00 97.00 70 LYS A CA 1
ATOM 547 C C . LYS A 1 70 ? -4.290 -0.892 6.409 1.00 97.00 70 LYS A C 1
ATOM 549 O O . LYS A 1 70 ? -4.833 -0.926 7.511 1.00 97.00 70 LYS A O 1
ATOM 554 N N . ILE A 1 71 ? -4.672 -0.052 5.443 1.00 97.88 71 ILE A N 1
ATOM 555 C CA . ILE A 1 71 ? -5.728 0.968 5.602 1.00 97.88 71 ILE A CA 1
ATOM 556 C C . ILE A 1 71 ? -7.046 0.329 6.053 1.00 97.88 71 ILE A C 1
ATOM 558 O O . ILE A 1 71 ? -7.716 0.820 6.963 1.00 97.88 71 ILE A O 1
ATOM 562 N N . LYS A 1 72 ? -7.430 -0.790 5.435 1.00 98.12 72 LYS A N 1
ATOM 563 C CA . LYS A 1 72 ? -8.637 -1.540 5.796 1.00 98.12 72 LYS A CA 1
ATOM 564 C C . LYS A 1 72 ? -8.552 -2.104 7.215 1.00 98.12 72 LYS A C 1
ATOM 566 O O . LYS A 1 72 ? -9.536 -2.020 7.952 1.00 98.12 72 LYS A O 1
ATOM 571 N N . SER A 1 73 ? -7.397 -2.641 7.606 1.00 98.25 73 SER A N 1
ATOM 572 C CA . SER A 1 73 ? -7.155 -3.155 8.954 1.00 98.25 73 SER A CA 1
ATOM 573 C C . SER A 1 73 ? -7.215 -2.044 10.004 1.00 98.25 73 SER A C 1
ATOM 575 O O . SER A 1 73 ? -7.854 -2.221 11.038 1.00 98.25 73 SER A O 1
ATOM 577 N N . ASP A 1 74 ? -6.639 -0.878 9.719 1.00 97.50 74 ASP A N 1
ATOM 578 C CA . ASP A 1 74 ? -6.602 0.253 10.642 1.00 97.50 74 ASP A CA 1
ATOM 579 C C . ASP A 1 74 ? -7.998 0.858 10.805 1.00 97.50 74 ASP A C 1
ATOM 581 O O . ASP A 1 74 ? -8.477 1.008 11.928 1.00 97.50 74 ASP A O 1
ATOM 585 N N . ARG A 1 75 ? -8.748 1.015 9.708 1.00 98.06 75 ARG A N 1
ATOM 586 C CA . ARG A 1 75 ? -10.166 1.402 9.765 1.00 98.06 75 ARG A CA 1
ATOM 587 C C . ARG A 1 75 ? -11.015 0.409 10.567 1.00 98.06 75 ARG A C 1
ATOM 589 O O . ARG A 1 75 ? -11.986 0.798 11.217 1.00 98.06 75 ARG A O 1
ATOM 596 N N . ALA A 1 76 ? -10.707 -0.886 10.504 1.00 97.94 76 ALA A N 1
ATOM 597 C CA . ALA A 1 76 ? -11.400 -1.893 11.303 1.00 97.94 76 ALA A CA 1
ATOM 598 C C . ALA A 1 76 ? -11.053 -1.775 12.797 1.00 97.94 76 ALA A C 1
ATOM 600 O O . ALA A 1 76 ? -11.965 -1.851 13.626 1.00 97.94 76 ALA A O 1
ATOM 601 N N . LYS A 1 77 ? -9.777 -1.533 13.135 1.00 98.06 77 LYS A N 1
ATOM 602 C CA . LYS A 1 77 ? -9.323 -1.271 14.512 1.00 98.06 77 LYS A CA 1
ATOM 603 C C . LYS A 1 77 ? -10.000 -0.034 15.088 1.00 98.06 77 LYS A C 1
ATOM 605 O O . LYS A 1 77 ? -10.629 -0.143 16.130 1.00 98.06 77 LYS A O 1
ATOM 610 N N . GLU A 1 78 ? -10.018 1.083 14.363 1.00 97.81 78 GLU A N 1
ATOM 611 C CA . GLU A 1 78 ? -10.682 2.321 14.799 1.00 97.81 78 GLU A CA 1
ATOM 612 C C . GLU A 1 78 ? -12.157 2.093 15.162 1.00 97.81 78 GLU A C 1
ATOM 614 O O . GLU A 1 78 ? -12.642 2.534 16.205 1.00 97.81 78 GLU A O 1
ATOM 619 N N . ARG A 1 79 ? -12.890 1.344 14.326 1.00 97.88 79 ARG A N 1
ATOM 620 C CA . ARG A 1 79 ? -14.297 1.004 14.591 1.00 97.88 79 ARG A CA 1
ATOM 621 C C . ARG A 1 79 ? -14.453 0.086 15.801 1.00 97.88 79 ARG A C 1
ATOM 623 O O . ARG A 1 79 ? -15.429 0.217 16.546 1.00 97.88 79 ARG A O 1
ATOM 630 N N . PHE A 1 80 ? -13.536 -0.860 15.977 1.00 98.38 80 PHE A N 1
ATOM 631 C CA . PHE A 1 80 ? -13.533 -1.766 17.119 1.00 98.38 80 PHE A CA 1
ATOM 632 C C . PHE A 1 80 ? -13.236 -1.017 18.421 1.00 98.38 80 PHE A C 1
ATOM 634 O O . PHE A 1 80 ? -13.992 -1.159 19.384 1.00 98.38 80 PHE A O 1
ATOM 641 N N . ASP A 1 81 ? -12.214 -0.168 18.423 1.00 98.06 81 ASP A N 1
ATOM 642 C CA . ASP A 1 81 ? -11.790 0.623 19.573 1.00 98.06 81 ASP A CA 1
ATOM 643 C C . ASP A 1 81 ? -12.872 1.625 19.978 1.00 98.06 81 ASP A C 1
ATOM 645 O O . ASP A 1 81 ? -13.229 1.695 21.153 1.00 98.06 81 ASP A O 1
ATOM 649 N N . ALA A 1 82 ? -13.515 2.295 19.015 1.00 97.81 82 ALA A N 1
ATOM 650 C CA . ALA A 1 82 ? 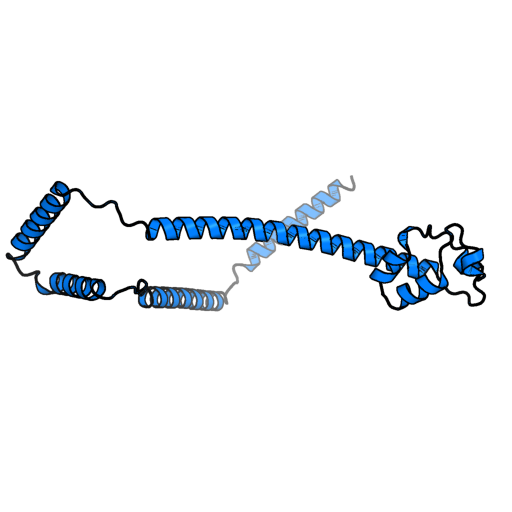-14.662 3.165 19.285 1.00 97.81 82 ALA A CA 1
ATOM 651 C C . ALA A 1 82 ? -15.833 2.403 19.934 1.00 97.81 82 ALA A C 1
ATOM 653 O O . ALA A 1 82 ? -16.453 2.876 20.892 1.00 97.81 82 ALA A O 1
ATOM 654 N N . ARG A 1 83 ? -16.136 1.186 19.455 1.00 97.69 83 ARG A N 1
ATOM 655 C CA . ARG A 1 83 ? -17.174 0.334 20.059 1.00 97.69 83 ARG A CA 1
ATOM 656 C C . ARG A 1 83 ? -16.783 -0.114 21.466 1.00 97.69 83 ARG A C 1
ATOM 658 O O . ARG A 1 83 ? -17.650 -0.147 22.342 1.00 97.69 83 ARG A O 1
ATOM 665 N N . LYS A 1 84 ? -15.518 -0.482 21.672 1.00 98.19 84 LYS A N 1
ATOM 666 C CA . LYS A 1 84 ? -14.982 -0.930 22.960 1.00 98.19 84 LYS A CA 1
ATOM 667 C C . LYS A 1 84 ? -15.030 0.199 23.986 1.00 98.19 84 LYS A C 1
ATOM 669 O O . LYS A 1 84 ? -15.586 -0.014 25.057 1.00 98.19 84 LYS A O 1
ATOM 674 N N . ALA A 1 85 ? -14.574 1.395 23.618 1.00 97.81 85 ALA A N 1
ATOM 675 C CA . ALA A 1 85 ? -14.619 2.581 24.466 1.00 97.81 85 ALA A CA 1
ATOM 676 C C . ALA A 1 85 ? -16.053 2.912 24.909 1.00 97.81 85 ALA A C 1
ATOM 678 O O . ALA A 1 85 ? -16.302 3.112 26.095 1.00 97.81 85 ALA A O 1
ATOM 679 N N . ARG A 1 86 ? -17.026 2.873 23.985 1.00 98.00 86 ARG A N 1
ATOM 680 C CA . ARG A 1 86 ? -18.444 3.085 24.321 1.00 98.00 86 ARG A CA 1
ATOM 681 C C . ARG A 1 86 ? -18.968 2.049 25.322 1.00 98.00 86 ARG A C 1
ATOM 683 O O . ARG A 1 86 ? -19.653 2.403 26.275 1.00 98.00 86 ARG A O 1
ATOM 690 N N . LEU A 1 87 ? -18.665 0.770 25.098 1.00 97.56 87 LEU A N 1
ATOM 691 C CA . LEU A 1 87 ? -19.097 -0.315 25.985 1.00 97.56 87 LEU A CA 1
ATOM 692 C C . LEU A 1 87 ? -18.452 -0.226 27.373 1.00 97.56 87 LEU A C 1
ATOM 694 O O . LEU A 1 87 ? -19.115 -0.495 28.371 1.00 97.56 87 LEU A O 1
ATOM 698 N N . GLU A 1 88 ? -17.179 0.152 27.440 1.00 97.31 88 GLU A N 1
ATOM 699 C CA . GLU A 1 88 ? -16.447 0.320 28.694 1.00 97.31 88 GLU A CA 1
ATOM 700 C C . GLU A 1 88 ? -16.973 1.510 29.501 1.00 97.31 88 GLU A C 1
ATOM 702 O O . GLU A 1 88 ? -17.189 1.374 30.705 1.00 97.31 88 GLU A O 1
ATOM 707 N N . GLN A 1 89 ? -17.285 2.631 28.842 1.00 96.50 89 GLN A N 1
ATOM 708 C CA . GLN A 1 89 ? -17.949 3.777 29.470 1.00 96.50 89 GLN A CA 1
ATOM 709 C C . GLN A 1 89 ? -19.312 3.391 30.049 1.00 96.50 89 GLN A C 1
ATOM 711 O O . GLN A 1 89 ? -19.581 3.659 31.219 1.00 96.50 89 GLN A O 1
ATOM 716 N N . GLU A 1 90 ? -20.148 2.696 29.275 1.00 96.00 90 GLU A N 1
ATOM 717 C CA . GLU A 1 90 ? -21.460 2.241 29.742 1.00 96.00 90 GLU A CA 1
ATOM 718 C C . GLU A 1 90 ? -21.332 1.248 30.914 1.00 96.00 90 GLU A C 1
ATOM 720 O O . GLU A 1 90 ? -22.077 1.314 31.895 1.00 96.00 90 GLU A O 1
ATOM 725 N N . GLN A 1 91 ? -20.357 0.336 30.862 1.00 96.00 91 GLN A N 1
ATOM 726 C CA . GLN A 1 91 ? -20.085 -0.598 31.954 1.00 96.00 91 GLN A CA 1
ATOM 727 C C . GLN A 1 91 ? -19.582 0.127 33.211 1.00 96.00 91 GLN A C 1
ATOM 729 O O . GLN A 1 91 ? -19.993 -0.224 34.321 1.00 96.00 91 GLN A O 1
ATOM 734 N N . ALA A 1 92 ? -18.714 1.127 33.057 1.00 94.88 92 ALA A N 1
ATOM 735 C CA . ALA A 1 92 ? -18.212 1.947 34.150 1.00 94.88 92 ALA A CA 1
ATOM 736 C C . ALA A 1 92 ? -19.336 2.776 34.785 1.00 94.88 92 ALA A C 1
ATOM 738 O O . ALA A 1 92 ? -19.461 2.784 36.008 1.00 94.88 92 ALA A O 1
ATOM 739 N N . GLU A 1 93 ? -20.211 3.392 33.986 1.00 93.25 93 GLU A N 1
ATOM 740 C CA . GLU A 1 93 ? -21.377 4.130 34.477 1.00 93.25 93 GLU A CA 1
ATOM 741 C C . GLU A 1 93 ? -22.327 3.217 35.263 1.00 93.25 93 GLU A C 1
ATOM 743 O O . GLU A 1 93 ? -22.731 3.555 36.377 1.00 93.25 93 GLU A O 1
ATOM 748 N N . ARG A 1 94 ? -22.621 2.015 34.747 1.00 91.94 94 ARG A N 1
ATOM 749 C CA . ARG A 1 94 ? -23.431 1.008 35.454 1.00 91.94 94 ARG A CA 1
ATOM 750 C C . ARG A 1 94 ? -22.793 0.604 36.784 1.00 91.94 94 ARG A C 1
ATOM 752 O O . ARG A 1 94 ? -23.471 0.607 37.810 1.00 91.94 94 ARG A O 1
ATOM 759 N N . LYS A 1 95 ? -21.489 0.299 36.796 1.00 91.69 95 LYS A N 1
ATOM 760 C CA . LYS A 1 95 ? -20.743 -0.025 38.026 1.00 91.69 95 LYS A CA 1
ATOM 761 C C . LYS A 1 95 ? -20.762 1.145 39.015 1.00 91.69 95 LYS A C 1
ATOM 763 O O . LYS A 1 95 ? -20.996 0.925 40.199 1.00 91.69 95 LYS A O 1
ATOM 768 N N . ASN A 1 96 ? -20.594 2.379 38.544 1.00 90.25 96 ASN A N 1
ATOM 769 C CA . ASN A 1 96 ? -20.667 3.580 39.375 1.00 90.25 96 ASN A CA 1
ATOM 770 C C . ASN A 1 96 ? -22.072 3.780 39.948 1.00 90.25 96 ASN A C 1
ATOM 772 O O . ASN A 1 96 ? -22.205 4.037 41.140 1.00 90.25 96 ASN A O 1
ATOM 776 N N . ARG A 1 97 ? -23.133 3.580 39.157 1.00 86.81 97 ARG A N 1
ATOM 777 C CA . ARG A 1 97 ? -24.521 3.620 39.641 1.00 86.81 97 ARG A CA 1
ATOM 778 C C . ARG A 1 97 ? -24.778 2.580 40.732 1.00 86.81 97 ARG A C 1
ATOM 780 O O . ARG A 1 97 ? -25.462 2.901 41.696 1.00 86.81 97 ARG A O 1
ATOM 787 N N . HIS A 1 98 ? -24.213 1.378 40.611 1.00 83.88 98 HIS A N 1
ATOM 788 C CA . HIS A 1 98 ? -24.303 0.346 41.648 1.00 83.88 98 HIS A CA 1
ATOM 789 C C . HIS A 1 98 ? -23.464 0.659 42.897 1.00 83.88 98 HIS A C 1
ATOM 791 O O . HIS A 1 98 ? -23.889 0.331 44.001 1.00 83.88 98 HIS A O 1
ATOM 797 N N . LYS A 1 99 ? -22.299 1.305 42.748 1.00 85.81 99 LYS A N 1
ATOM 798 C CA . LYS A 1 99 ? -21.428 1.703 43.870 1.00 85.81 99 LYS A CA 1
ATOM 799 C C . LYS A 1 99 ? -21.916 2.943 44.619 1.00 85.81 99 LYS A C 1
ATOM 801 O O . LYS A 1 99 ? -21.576 3.113 45.789 1.00 85.81 99 LYS A O 1
ATOM 806 N N . ARG A 1 100 ? -22.689 3.825 43.977 1.00 80.06 100 ARG A N 1
ATOM 807 C CA . ARG A 1 100 ? -23.274 4.998 44.639 1.00 80.06 100 ARG A CA 1
ATOM 808 C C . ARG A 1 100 ? -24.199 4.521 45.758 1.00 80.06 100 ARG A C 1
ATOM 810 O O . ARG A 1 100 ? -25.289 4.015 45.499 1.00 80.06 100 ARG A O 1
ATOM 817 N N . LYS A 1 101 ? -23.758 4.700 47.010 1.00 68.31 101 LYS A N 1
ATOM 818 C CA . LYS A 1 101 ? -24.616 4.512 48.182 1.00 68.31 101 LYS A CA 1
ATOM 819 C C . LYS A 1 101 ? -25.838 5.426 48.011 1.00 68.31 101 LYS A C 1
ATOM 821 O O . LYS A 1 101 ? -25.652 6.592 47.645 1.00 68.31 101 LYS A O 1
ATOM 826 N N . PRO A 1 102 ? -27.069 4.927 48.226 1.00 66.94 102 PRO A N 1
ATOM 827 C CA . PRO A 1 102 ? -28.230 5.805 48.252 1.00 66.94 102 PRO A CA 1
ATOM 828 C C . PRO A 1 102 ? -27.975 6.906 49.284 1.00 66.94 102 PRO A C 1
ATOM 830 O O . PRO A 1 102 ? -27.306 6.655 50.291 1.00 66.94 102 PRO A O 1
ATOM 833 N N . ALA A 1 103 ? -28.457 8.119 49.003 1.00 68.31 103 ALA A N 1
ATOM 834 C CA . ALA A 1 103 ? -28.304 9.251 49.911 1.00 68.31 103 ALA A CA 1
ATOM 835 C C . ALA A 1 103 ? -28.676 8.831 51.342 1.00 68.31 103 ALA A C 1
ATOM 837 O O . ALA A 1 103 ? -29.624 8.061 51.536 1.00 68.31 103 ALA A O 1
ATOM 838 N N . ALA A 1 104 ? -27.897 9.291 52.326 1.00 69.62 104 ALA A N 1
ATOM 839 C CA . ALA A 1 104 ? -28.189 9.034 53.727 1.00 69.62 104 ALA A CA 1
ATOM 840 C C . ALA A 1 104 ? -29.618 9.520 54.011 1.00 69.62 104 ALA A C 1
ATOM 842 O O . ALA A 1 104 ? -29.896 10.712 53.903 1.00 69.62 104 ALA A O 1
ATOM 843 N N . LYS A 1 105 ? -30.525 8.576 54.291 1.00 72.12 105 LYS A N 1
ATOM 844 C CA . LYS A 1 105 ? -31.927 8.875 54.611 1.00 72.12 105 LYS A CA 1
ATOM 845 C C . LYS A 1 105 ? -31.971 9.829 55.797 1.00 72.12 105 LYS A C 1
ATOM 847 O O . LYS A 1 105 ? -31.164 9.666 56.718 1.00 72.12 105 LYS A O 1
ATOM 852 N N . SER A 1 106 ? -32.892 10.788 55.783 1.00 75.44 106 SER A N 1
ATOM 853 C CA . SER A 1 106 ? -33.024 11.754 56.876 1.00 75.44 106 SER A CA 1
ATOM 854 C C . SER A 1 106 ? -33.361 11.045 58.194 1.00 75.44 106 SER A C 1
ATOM 856 O O . SER A 1 106 ? -33.862 9.917 58.208 1.00 75.44 106 SER A O 1
ATOM 858 N N . THR A 1 107 ? -33.080 11.688 59.325 1.00 76.69 107 THR A N 1
ATOM 859 C CA . THR A 1 107 ? -33.365 11.138 60.663 1.00 76.69 107 THR A CA 1
ATOM 860 C C . THR A 1 107 ? -34.843 10.764 60.841 1.00 76.69 107 THR A C 1
ATOM 862 O O . THR A 1 107 ? -35.143 9.716 61.412 1.00 76.69 107 THR A O 1
ATOM 865 N N . GLU A 1 108 ? -35.770 11.539 60.272 1.00 76.94 108 GLU A N 1
ATOM 866 C CA . GLU A 1 108 ? -37.208 11.225 60.263 1.00 76.94 108 GLU A CA 1
ATOM 867 C C . GLU A 1 108 ? -37.551 9.978 59.431 1.00 76.94 108 GLU A C 1
ATOM 869 O O . GLU A 1 108 ? -38.385 9.161 59.825 1.00 76.94 108 GLU A O 1
ATOM 874 N N . GLU A 1 109 ? -36.911 9.794 58.274 1.00 76.38 109 GLU A N 1
ATOM 875 C CA . GLU A 1 109 ? -37.103 8.603 57.440 1.00 76.38 109 GLU A CA 1
ATOM 876 C C . GLU A 1 109 ? -36.543 7.345 58.113 1.00 76.38 109 GLU A C 1
ATOM 878 O O . GLU A 1 109 ? -37.127 6.267 57.996 1.00 76.38 109 GLU A O 1
ATOM 883 N N . GLN A 1 110 ? -35.439 7.472 58.853 1.00 78.56 110 GLN A N 1
ATOM 884 C CA . GLN A 1 110 ? -34.870 6.381 59.648 1.00 78.56 110 GLN A CA 1
ATOM 885 C C . GLN A 1 110 ? -35.825 5.952 60.770 1.00 78.56 110 GLN A C 1
ATOM 887 O O . GLN A 1 110 ? -36.042 4.753 60.956 1.00 78.56 110 GLN A O 1
ATOM 892 N N . GLN A 1 111 ? -36.453 6.911 61.458 1.00 83.06 111 GLN A N 1
ATOM 893 C CA . GLN A 1 111 ? -37.449 6.640 62.499 1.00 83.06 111 GLN A CA 1
ATOM 894 C C . GLN A 1 111 ? -38.711 5.969 61.937 1.00 83.06 111 GLN A C 1
ATOM 896 O O . GLN A 1 111 ? -39.168 4.973 62.493 1.00 83.06 111 GLN A O 1
ATOM 901 N N . LYS A 1 112 ? -39.231 6.428 60.791 1.00 85.31 112 LYS A N 1
ATOM 902 C CA . LYS A 1 112 ? -40.393 5.804 60.123 1.00 85.31 112 LYS A CA 1
ATOM 903 C C . LYS A 1 112 ? -40.114 4.367 59.675 1.00 85.31 112 LYS A C 1
ATOM 905 O O . LYS A 1 112 ? -40.977 3.500 59.797 1.00 85.31 112 LYS A O 1
ATOM 910 N N . VAL A 1 113 ? -38.908 4.096 59.171 1.00 82.12 113 VAL A N 1
ATOM 911 C CA . VAL A 1 113 ? -38.488 2.737 58.791 1.00 82.12 113 VAL A CA 1
ATOM 912 C C . VAL A 1 113 ? -38.338 1.841 60.025 1.00 82.12 113 VAL A C 1
ATOM 914 O O . VAL A 1 113 ? -38.734 0.677 59.973 1.00 82.12 113 VAL A O 1
ATOM 917 N N . ALA A 1 114 ? -37.812 2.366 61.135 1.00 84.12 114 ALA A N 1
ATOM 918 C CA . ALA A 1 114 ? -37.694 1.631 62.393 1.00 84.12 114 ALA A CA 1
ATOM 919 C C . ALA A 1 114 ? -39.067 1.284 63.001 1.00 84.12 114 ALA A C 1
ATOM 921 O O . ALA A 1 114 ? -39.282 0.138 63.390 1.00 84.12 114 ALA A O 1
ATOM 922 N N . ASP A 1 115 ? -40.010 2.228 63.004 1.00 85.50 115 ASP A N 1
ATOM 923 C CA . ASP A 1 115 ? -41.385 2.018 63.477 1.00 85.50 115 ASP A CA 1
ATOM 924 C C . ASP A 1 115 ? -42.138 0.999 62.596 1.00 85.50 115 ASP A C 1
ATOM 926 O O . ASP A 1 115 ? -42.730 0.040 63.089 1.00 85.50 115 ASP A O 1
ATOM 930 N N . ALA A 1 116 ? -42.017 1.093 61.267 1.00 80.62 116 ALA A N 1
ATOM 931 C CA . ALA A 1 116 ? -42.595 0.099 60.358 1.00 80.62 116 ALA A CA 1
ATOM 932 C C . ALA A 1 116 ? -42.019 -1.318 60.570 1.00 80.62 116 ALA A C 1
ATOM 934 O O . ALA A 1 116 ? -42.757 -2.304 60.513 1.00 80.62 116 ALA A O 1
ATOM 935 N N . LEU A 1 117 ? -40.714 -1.433 60.844 1.00 80.62 117 LEU A N 1
ATOM 936 C CA . LEU A 1 117 ? -40.064 -2.709 61.164 1.00 80.62 117 LEU A CA 1
ATOM 937 C C . LEU A 1 117 ? -40.521 -3.275 62.516 1.00 80.62 117 LEU A C 1
ATOM 939 O O . LEU A 1 117 ? -40.688 -4.491 62.622 1.00 80.62 117 LEU A O 1
ATOM 943 N N . ALA A 1 118 ? -40.753 -2.426 63.520 1.00 79.69 118 ALA A N 1
ATOM 944 C CA . ALA A 1 118 ? -41.307 -2.839 64.809 1.00 79.69 118 ALA A CA 1
ATOM 945 C C . ALA A 1 118 ? -42.737 -3.385 64.652 1.00 79.69 118 ALA A C 1
ATOM 947 O O . ALA A 1 118 ? -43.016 -4.497 65.088 1.00 79.69 118 ALA A O 1
ATOM 948 N N . ARG A 1 119 ? -43.599 -2.697 63.892 1.00 78.38 119 ARG A N 1
ATOM 949 C CA . ARG A 1 119 ? -44.980 -3.144 63.623 1.00 78.38 119 ARG A CA 1
ATOM 950 C C . ARG A 1 119 ? -45.062 -4.477 62.876 1.00 78.38 119 ARG A C 1
ATOM 952 O O . ARG A 1 119 ? -45.965 -5.271 63.128 1.00 78.38 119 ARG A O 1
ATOM 959 N N . VAL A 1 120 ? -44.144 -4.739 61.943 1.00 74.56 120 VAL A N 1
ATOM 960 C CA . VAL A 1 120 ? -44.066 -6.046 61.262 1.00 74.56 120 VAL A CA 1
ATOM 961 C C . VAL A 1 120 ? -43.584 -7.128 62.227 1.00 74.56 120 VAL A C 1
ATOM 963 O O . VAL A 1 120 ? -44.109 -8.237 62.198 1.00 74.56 120 VAL A O 1
ATOM 966 N N . LYS A 1 121 ? -42.634 -6.807 63.111 1.00 72.62 121 LYS A N 1
ATOM 967 C CA . LYS A 1 121 ? -42.143 -7.735 64.135 1.00 72.62 121 LYS A CA 1
ATOM 968 C C . LYS A 1 121 ? -43.251 -8.118 65.123 1.00 72.62 121 LYS A C 1
ATOM 970 O O . LYS A 1 121 ? -43.416 -9.306 65.391 1.00 72.62 121 LYS A O 1
ATOM 975 N N . ASP A 1 122 ? -44.067 -7.157 65.542 1.00 65.31 122 ASP A N 1
ATOM 976 C CA . ASP A 1 122 ? -45.207 -7.404 66.430 1.00 65.31 122 ASP A CA 1
ATOM 977 C C . ASP A 1 122 ? -46.330 -8.190 65.731 1.00 65.31 122 ASP A C 1
ATOM 979 O O . ASP A 1 122 ? -46.913 -9.094 66.329 1.00 65.31 122 ASP A O 1
ATOM 983 N N . LYS A 1 123 ? -46.567 -7.967 64.429 1.00 62.75 123 LYS A N 1
ATOM 984 C CA . LYS A 1 123 ? -47.488 -8.803 63.632 1.00 62.75 123 LYS A CA 1
ATOM 985 C C . LYS A 1 123 ? -46.996 -10.235 63.404 1.00 62.75 123 LYS A C 1
ATOM 987 O O . LYS A 1 123 ? -47.812 -11.111 63.161 1.00 62.75 123 LYS A O 1
ATOM 992 N N . THR A 1 124 ? -45.689 -10.496 63.482 1.00 52.75 124 THR A N 1
ATOM 993 C CA . THR A 1 124 ? -45.137 -11.862 63.391 1.00 52.75 124 THR A CA 1
ATOM 994 C C . THR A 1 124 ? -45.169 -12.635 64.714 1.00 52.75 124 THR A C 1
ATOM 996 O O . THR A 1 124 ? -44.805 -13.812 64.739 1.00 52.75 124 THR A O 1
ATOM 999 N N . SER A 1 125 ? -45.589 -12.009 65.821 1.00 53.16 125 SER A N 1
ATOM 1000 C CA . SER A 1 125 ? -45.755 -12.696 67.111 1.00 53.16 125 SER A CA 1
ATOM 1001 C C . SER A 1 125 ? -46.984 -13.602 67.142 1.00 53.16 125 SER A C 1
ATOM 1003 O O . SER A 1 125 ? -46.910 -14.641 67.800 1.00 53.16 125 SER A O 1
ATOM 1005 N N . ASP A 1 126 ? -48.034 -13.253 66.393 1.00 53.47 126 ASP A N 1
ATOM 1006 C CA . ASP A 1 126 ? -49.303 -13.981 66.299 1.00 53.47 126 ASP A CA 1
ATOM 1007 C C . ASP A 1 126 ? -49.332 -14.915 65.071 1.00 53.47 126 ASP A C 1
ATOM 1009 O O . ASP A 1 126 ? -49.346 -14.463 63.927 1.00 53.47 126 ASP A O 1
ATOM 1013 N N . GLY A 1 127 ? -49.357 -16.231 65.316 1.00 49.88 127 GLY A N 1
ATOM 1014 C CA . GLY A 1 127 ? -49.789 -17.256 64.349 1.00 49.88 127 GLY A CA 1
ATOM 1015 C C . GLY A 1 127 ? -48.715 -17.931 63.475 1.00 49.88 127 GLY A C 1
ATOM 1016 O O . GLY A 1 127 ? -48.296 -17.390 62.454 1.00 49.88 127 GLY A O 1
ATOM 1017 N N . ASP A 1 128 ? -48.329 -19.151 63.875 1.00 55.22 128 ASP A N 1
ATOM 1018 C CA . ASP A 1 128 ? -47.882 -20.376 63.158 1.00 55.22 128 ASP A CA 1
ATOM 1019 C C . ASP A 1 128 ? -47.039 -20.374 61.855 1.00 55.22 128 ASP A C 1
ATOM 1021 O O . ASP A 1 128 ? -46.439 -21.395 61.529 1.00 55.22 128 ASP A O 1
ATOM 1025 N N . ASN A 1 129 ? -46.827 -19.267 61.141 1.00 56.00 129 ASN A N 1
ATOM 1026 C CA . ASN A 1 129 ? -45.972 -19.211 59.936 1.00 56.00 129 ASN A CA 1
ATOM 1027 C C . ASN A 1 129 ? -44.478 -18.940 60.246 1.00 56.00 129 ASN A C 1
ATOM 1029 O O . ASN A 1 129 ? -43.693 -18.522 59.388 1.00 56.00 129 ASN A O 1
ATOM 1033 N N . LYS A 1 130 ? -44.072 -19.160 61.502 1.00 53.81 130 LYS A N 1
ATOM 1034 C CA . LYS A 1 130 ? -42.828 -18.659 62.115 1.00 53.81 130 LYS A CA 1
ATOM 1035 C C . LYS A 1 130 ? -41.533 -19.314 61.620 1.00 53.81 130 LYS A C 1
ATOM 1037 O O . LYS A 1 130 ? -40.484 -18.690 61.744 1.00 53.81 130 LYS A O 1
ATOM 1042 N N . SER A 1 131 ? -41.539 -20.527 61.063 1.00 61.50 131 SER A N 1
ATOM 1043 C CA . SER A 1 131 ? -40.272 -21.250 60.831 1.00 61.50 131 SER A CA 1
ATOM 1044 C C . SER A 1 131 ? -39.603 -20.928 59.487 1.00 61.50 131 SER A C 1
ATOM 1046 O O . SER A 1 131 ? -38.392 -20.713 59.437 1.00 61.50 131 SER A O 1
ATOM 1048 N N . ALA A 1 132 ? -40.367 -20.816 58.397 1.00 63.25 132 ALA A N 1
ATOM 1049 C CA . ALA A 1 132 ? -39.801 -20.658 57.055 1.00 63.25 132 ALA A CA 1
ATOM 1050 C C . ALA A 1 132 ? -39.295 -19.230 56.788 1.00 63.25 132 ALA A C 1
ATOM 1052 O O . ALA A 1 132 ? -38.185 -19.032 56.287 1.00 63.25 132 ALA A O 1
ATOM 1053 N N . VAL A 1 133 ? -40.079 -18.220 57.176 1.00 65.56 133 VAL A N 1
ATOM 1054 C CA . VAL A 1 133 ? -39.754 -16.808 56.926 1.00 65.56 133 VAL A CA 1
ATOM 1055 C C . VAL A 1 133 ? -38.663 -16.314 57.881 1.00 65.56 133 VAL A C 1
ATOM 1057 O O . VAL A 1 133 ? -37.736 -15.629 57.447 1.00 65.56 133 VAL A O 1
ATOM 1060 N N . ALA A 1 134 ? -38.681 -16.731 59.153 1.00 64.06 134 ALA A N 1
ATOM 1061 C CA . ALA A 1 134 ? -37.607 -16.410 60.095 1.00 64.06 134 ALA A CA 1
ATOM 1062 C C . ALA A 1 134 ? -36.276 -17.068 59.693 1.00 64.06 134 ALA A C 1
ATOM 1064 O O . ALA A 1 134 ? -35.232 -16.417 59.755 1.00 64.06 134 ALA A O 1
ATOM 1065 N N . ALA A 1 135 ? -36.303 -18.310 59.191 1.00 67.38 135 ALA A N 1
ATOM 1066 C CA . ALA A 1 135 ? -35.113 -18.977 58.665 1.00 67.38 135 ALA A CA 1
ATOM 1067 C C . ALA A 1 135 ? -34.584 -18.324 57.375 1.00 67.38 135 ALA A C 1
ATOM 1069 O O . ALA A 1 135 ? -33.373 -18.302 57.156 1.00 67.38 135 ALA A O 1
ATOM 1070 N N . ALA A 1 136 ? -35.451 -17.772 56.521 1.00 63.25 136 ALA A N 1
ATOM 1071 C CA . ALA A 1 136 ? -35.042 -17.017 55.335 1.00 63.25 136 ALA A CA 1
ATOM 1072 C C . ALA A 1 136 ? -34.422 -15.655 55.702 1.00 63.25 136 ALA A C 1
ATOM 1074 O O . ALA A 1 136 ? -33.390 -15.270 55.151 1.00 63.25 136 ALA A O 1
ATOM 1075 N N . ILE A 1 137 ? -34.991 -14.956 56.690 1.00 67.44 137 ILE A N 1
ATOM 1076 C CA . ILE A 1 137 ? -34.476 -13.670 57.184 1.00 67.44 137 ILE A CA 1
ATOM 1077 C C . ILE A 1 137 ? -33.157 -13.855 57.953 1.00 67.44 137 ILE A C 1
ATOM 1079 O O . ILE A 1 137 ? -32.253 -13.035 57.802 1.00 67.44 137 ILE A O 1
ATOM 1083 N N . ALA A 1 138 ? -32.999 -14.932 58.729 1.00 66.25 138 ALA A N 1
ATOM 1084 C CA . ALA A 1 138 ? -31.741 -15.267 59.402 1.00 66.25 138 ALA A CA 1
ATOM 1085 C C . ALA A 1 138 ? -30.629 -15.608 58.395 1.00 66.25 138 ALA A C 1
ATOM 1087 O O . ALA A 1 138 ? -29.520 -15.090 58.511 1.00 66.25 138 ALA A O 1
ATOM 1088 N N . ARG A 1 139 ? -30.945 -16.376 57.342 1.00 66.12 139 ARG A N 1
ATOM 1089 C CA . ARG A 1 139 ? -30.019 -16.644 56.226 1.00 66.12 139 ARG A CA 1
ATOM 1090 C C . ARG A 1 139 ? -29.638 -15.370 55.466 1.00 66.12 139 ARG A C 1
ATOM 1092 O O . ARG A 1 139 ? -28.475 -15.189 55.118 1.00 66.12 139 ARG A O 1
ATOM 1099 N N . ALA A 1 140 ? -30.584 -14.457 55.252 1.00 56.47 140 ALA A N 1
ATOM 1100 C CA . ALA A 1 140 ? -30.322 -13.171 54.604 1.00 56.47 140 ALA A CA 1
ATOM 1101 C C . ALA A 1 140 ? -29.508 -12.202 55.484 1.00 56.47 140 ALA A C 1
ATOM 1103 O O . ALA A 1 140 ? -28.718 -11.420 54.958 1.00 56.47 140 ALA A O 1
ATOM 1104 N N . LYS A 1 141 ? -29.669 -12.250 56.814 1.00 63.00 141 LYS A N 1
ATOM 1105 C CA . LYS A 1 141 ? -28.863 -11.467 57.768 1.00 63.00 141 LYS A CA 1
ATOM 1106 C C . LYS A 1 141 ? -27.446 -12.019 57.920 1.00 63.00 141 LYS A C 1
ATOM 1108 O O . LYS A 1 141 ? -26.511 -11.226 57.908 1.00 63.00 141 LYS A O 1
ATOM 1113 N N . ALA A 1 142 ? -27.279 -13.342 57.954 1.00 55.28 142 ALA A N 1
ATOM 1114 C CA . ALA A 1 142 ? -25.965 -13.989 57.950 1.00 55.28 142 ALA A CA 1
ATOM 1115 C C . ALA A 1 142 ? -25.161 -13.671 56.672 1.00 55.28 142 ALA A C 1
ATOM 1117 O O . ALA A 1 142 ? -23.957 -13.464 56.744 1.00 55.28 142 ALA A O 1
ATOM 1118 N N . LYS A 1 143 ? -25.828 -13.518 55.515 1.00 55.56 143 LYS A N 1
ATOM 1119 C CA . LYS A 1 143 ? -25.192 -13.073 54.258 1.00 55.56 143 LYS A CA 1
ATOM 1120 C C . LYS A 1 143 ? -24.830 -11.579 54.207 1.00 55.56 143 LYS A C 1
ATOM 1122 O O . LYS A 1 143 ? -24.066 -11.189 53.337 1.00 55.56 143 LYS A O 1
ATOM 1127 N N . LYS A 1 144 ? -25.371 -10.733 55.095 1.00 50.38 144 LYS A N 1
ATOM 1128 C CA . LYS A 1 144 ? -25.123 -9.273 55.109 1.00 50.38 144 LYS A CA 1
ATOM 1129 C C . LYS A 1 144 ? -24.026 -8.821 56.077 1.00 50.38 144 LYS A C 1
ATOM 1131 O O . LYS A 1 144 ? -23.662 -7.652 56.044 1.00 50.38 144 LYS A O 1
ATOM 1136 N N . GLN A 1 145 ? -23.539 -9.706 56.944 1.00 47.81 145 GLN A N 1
ATOM 1137 C CA . GLN A 1 145 ? -22.443 -9.415 57.880 1.00 47.81 145 GLN A CA 1
ATOM 1138 C C . GLN A 1 145 ? -21.067 -9.865 57.357 1.00 47.81 145 GLN A C 1
ATOM 1140 O O . GLN A 1 145 ? -20.064 -9.595 58.008 1.00 47.81 145 GLN A O 1
ATOM 1145 N N . GLY A 1 146 ? -21.015 -10.514 56.188 1.00 40.47 146 GLY A N 1
ATOM 1146 C CA . GLY A 1 146 ? -19.779 -10.762 55.451 1.00 40.47 146 GLY A CA 1
ATOM 1147 C C . GLY A 1 146 ? -19.477 -9.599 54.512 1.00 40.47 146 GLY A C 1
ATOM 1148 O O . GLY A 1 146 ? -20.312 -9.240 53.681 1.00 40.47 146 GLY A O 1
ATOM 1149 N N . ASP A 1 147 ? -18.302 -9.013 54.686 1.00 43.84 147 ASP A N 1
ATOM 1150 C CA . ASP A 1 147 ? -17.691 -8.043 53.786 1.00 43.84 147 ASP A CA 1
ATOM 1151 C C . ASP A 1 147 ? -17.604 -8.617 52.354 1.00 43.84 147 ASP A C 1
ATOM 1153 O O . ASP A 1 147 ? -17.362 -9.809 52.176 1.00 43.84 147 ASP A O 1
ATOM 1157 N N . GLU A 1 148 ? -17.873 -7.770 51.359 1.00 51.44 148 GLU A N 1
ATOM 1158 C CA . GLU A 1 148 ? -17.624 -7.951 49.916 1.00 51.44 148 GLU A CA 1
ATOM 1159 C C . GLU A 1 148 ? -17.665 -9.391 49.347 1.00 51.44 148 GLU A C 1
ATOM 1161 O O . GLU A 1 148 ? -16.636 -10.003 49.075 1.00 51.44 148 GLU A O 1
ATOM 1166 N N . LEU A 1 149 ? -18.858 -9.923 49.055 1.00 49.34 149 LEU A N 1
ATOM 1167 C CA . LEU A 1 149 ? -18.986 -11.100 48.186 1.00 49.34 149 LEU A CA 1
ATOM 1168 C C . LEU A 1 149 ? -19.998 -10.830 47.075 1.00 49.34 149 LEU A C 1
ATOM 1170 O O . LEU A 1 149 ? -21.141 -10.437 47.328 1.00 49.34 149 LEU A O 1
ATOM 1174 N N . GLU A 1 150 ? -19.547 -11.030 45.833 1.00 48.62 150 GLU A N 1
ATOM 1175 C CA . GLU A 1 150 ? -20.398 -11.093 44.648 1.00 48.62 150 GLU A CA 1
ATOM 1176 C C . GLU A 1 150 ? -21.662 -11.927 44.923 1.00 48.62 150 GLU A C 1
ATOM 1178 O O . GLU A 1 150 ? -21.609 -12.908 45.673 1.00 48.62 150 GLU A O 1
ATOM 1183 N N . PRO A 1 151 ? -22.812 -11.580 44.315 1.00 57.25 151 PRO A N 1
ATOM 1184 C CA . PRO A 1 151 ? -23.986 -12.431 44.407 1.00 57.25 151 PRO A CA 1
ATOM 1185 C C . PRO A 1 151 ? -23.630 -13.819 43.864 1.00 57.25 151 PRO A C 1
ATOM 1187 O O . PRO A 1 151 ? -23.314 -13.962 42.683 1.00 57.25 151 PRO A O 1
ATOM 1190 N N . ASP A 1 152 ? -23.673 -14.824 44.742 1.00 64.88 152 ASP A N 1
ATOM 1191 C CA . ASP A 1 152 ? -23.440 -16.231 44.417 1.00 64.88 152 ASP A CA 1
ATOM 1192 C C . ASP A 1 152 ? -24.525 -16.730 43.450 1.00 64.88 152 ASP A C 1
ATOM 1194 O O . ASP A 1 152 ? -25.558 -17.281 43.831 1.00 64.88 152 ASP A O 1
ATOM 1198 N N . ASN A 1 153 ? -24.297 -16.461 42.166 1.00 69.69 153 ASN A N 1
ATOM 1199 C CA . ASN A 1 153 ? -25.142 -16.861 41.050 1.00 69.69 153 ASN A CA 1
ATOM 1200 C C . ASN A 1 153 ? -24.812 -18.287 40.578 1.00 69.69 153 ASN A C 1
ATOM 1202 O O . ASN A 1 153 ? -25.229 -18.666 39.483 1.00 69.69 153 ASN A O 1
ATOM 1206 N N . SER A 1 154 ? -24.062 -19.074 41.359 1.00 76.88 154 SER A N 1
ATOM 1207 C CA . SER A 1 154 ? -23.655 -20.430 40.981 1.00 76.88 154 SER A CA 1
ATOM 1208 C C . SER A 1 154 ? -24.857 -21.347 40.744 1.00 76.88 154 SER A C 1
ATOM 1210 O O . SER A 1 154 ? -24.886 -22.069 39.750 1.00 76.88 154 SER A O 1
ATOM 1212 N N . GLU A 1 155 ? -25.897 -21.253 41.572 1.00 76.38 155 GLU A N 1
ATOM 1213 C CA . GLU A 1 155 ? -27.137 -22.025 41.416 1.00 76.38 155 GLU A CA 1
ATOM 1214 C C . GLU A 1 155 ? -27.916 -21.608 40.157 1.00 76.38 155 GLU A C 1
ATOM 1216 O O . GLU A 1 155 ? -28.276 -22.446 39.333 1.00 76.38 155 GLU A O 1
ATOM 1221 N N . VAL A 1 156 ? -28.056 -20.303 39.908 1.00 75.19 156 VAL A N 1
ATOM 1222 C CA . VAL A 1 156 ? -28.720 -19.782 38.697 1.00 75.19 156 VAL A CA 1
ATOM 1223 C C . VAL A 1 156 ? -27.921 -20.115 37.423 1.00 75.19 156 VAL A C 1
ATOM 1225 O O . VAL A 1 156 ? -28.489 -20.324 36.346 1.00 75.19 156 VAL A O 1
ATOM 1228 N N . ALA A 1 157 ? -26.590 -20.193 37.519 1.00 77.38 157 ALA A N 1
ATOM 1229 C CA . ALA A 1 157 ? -25.717 -20.624 36.431 1.00 77.38 157 ALA A CA 1
ATOM 1230 C C . ALA A 1 157 ? -25.867 -22.125 36.135 1.00 77.38 157 ALA A C 1
ATOM 1232 O O . ALA A 1 157 ? -25.947 -22.498 34.961 1.00 77.38 157 ALA A O 1
ATOM 1233 N N . LYS A 1 158 ? -25.980 -22.970 37.171 1.00 85.81 158 LYS A N 1
ATOM 1234 C CA . LYS A 1 158 ? -26.280 -24.406 37.033 1.00 85.81 158 LYS A CA 1
ATOM 1235 C C . LYS A 1 158 ? -27.649 -24.628 36.391 1.00 85.81 158 LYS A C 1
ATOM 1237 O O . LYS A 1 158 ? -27.752 -25.411 35.450 1.00 85.81 158 LYS A O 1
ATOM 1242 N N . GLU A 1 159 ? -28.673 -23.880 36.800 1.00 83.38 159 GLU A N 1
ATOM 1243 C CA . GLU A 1 159 ? -30.011 -23.942 36.195 1.00 83.38 159 GLU A CA 1
ATOM 1244 C C . GLU A 1 159 ? -30.001 -23.538 34.712 1.00 83.38 159 GLU A C 1
ATOM 1246 O O . GLU A 1 159 ? -30.618 -24.198 33.871 1.00 83.38 159 GLU A O 1
ATOM 1251 N N . ARG A 1 160 ? -29.255 -22.486 34.342 1.00 84.75 160 ARG A N 1
ATOM 1252 C CA . ARG A 1 160 ? -29.079 -22.112 32.926 1.00 84.75 160 ARG A CA 1
ATOM 1253 C C . ARG A 1 160 ? -28.325 -23.167 32.129 1.00 84.75 160 ARG A C 1
ATOM 1255 O O . ARG A 1 160 ? -28.690 -23.404 30.977 1.00 84.75 160 ARG A O 1
ATOM 1262 N N . ALA A 1 161 ? -27.290 -23.773 32.705 1.00 86.06 161 ALA A N 1
ATOM 1263 C CA . ALA A 1 161 ? -26.540 -24.846 32.063 1.00 86.06 161 ALA A CA 1
ATOM 1264 C C . ALA A 1 161 ? -27.437 -26.068 31.822 1.00 86.06 161 ALA A C 1
ATOM 1266 O O . ALA A 1 161 ? -27.489 -26.560 30.697 1.00 86.06 161 ALA A O 1
ATOM 1267 N N . ALA A 1 162 ? -28.235 -26.466 32.817 1.00 90.06 162 ALA A N 1
ATOM 1268 C CA . ALA A 1 162 ? -29.214 -27.542 32.690 1.00 90.06 162 ALA A CA 1
ATOM 1269 C C . ALA A 1 162 ? -30.265 -27.239 31.610 1.00 90.06 162 ALA A C 1
ATOM 1271 O O . ALA A 1 162 ? -30.547 -28.086 30.769 1.00 90.06 162 ALA A O 1
ATOM 1272 N N . ARG A 1 163 ? -30.790 -26.007 31.551 1.00 90.56 163 ARG A N 1
ATOM 1273 C CA . ARG A 1 163 ? -31.757 -25.599 30.517 1.00 90.56 163 ARG A CA 1
ATOM 1274 C C . ARG A 1 163 ? -31.149 -25.583 29.110 1.00 90.56 163 ARG A C 1
ATOM 1276 O O . ARG A 1 163 ? -31.830 -25.912 28.140 1.00 90.56 163 ARG A O 1
ATOM 1283 N N . LYS A 1 164 ? -29.873 -25.201 28.985 1.00 92.75 164 LYS A N 1
ATOM 1284 C CA . LYS A 1 164 ? -29.133 -25.237 27.715 1.00 92.75 164 LYS A CA 1
ATOM 1285 C C . LYS A 1 164 ? -28.883 -26.674 27.261 1.00 92.75 164 LYS A C 1
ATOM 1287 O O . LYS A 1 164 ? -29.036 -26.959 26.077 1.00 92.75 164 LYS A O 1
ATOM 1292 N N . GLU A 1 165 ? -28.558 -27.558 28.196 1.00 88.19 165 GLU A N 1
ATOM 1293 C CA . GLU A 1 165 ? -28.367 -28.981 27.928 1.00 88.19 165 GLU A CA 1
ATOM 1294 C C . GLU A 1 165 ? -29.682 -29.653 27.522 1.00 88.19 165 GLU A C 1
ATOM 1296 O O . GLU A 1 165 ? -29.744 -30.298 26.482 1.00 88.19 165 GLU A O 1
ATOM 1301 N N . GLN A 1 166 ? -30.776 -29.387 28.239 1.00 89.56 166 GLN A N 1
ATOM 1302 C CA . GLN A 1 166 ? -32.117 -29.846 27.860 1.00 89.56 166 GLN A CA 1
ATOM 1303 C C . GLN A 1 166 ? -32.519 -29.369 26.458 1.00 89.56 166 GLN A C 1
ATOM 1305 O O . GLN A 1 166 ? -33.067 -30.139 25.674 1.00 89.56 166 GLN A O 1
ATOM 1310 N N . ALA A 1 167 ? -32.209 -28.119 26.101 1.00 87.31 167 ALA A N 1
ATOM 1311 C CA . ALA A 1 167 ? -32.474 -27.601 24.760 1.00 87.31 167 ALA A CA 1
ATOM 1312 C C . ALA A 1 167 ? -31.606 -28.266 23.674 1.00 87.31 167 ALA A C 1
ATOM 1314 O O . ALA A 1 167 ? -32.054 -28.393 22.531 1.00 87.31 167 ALA A O 1
ATOM 1315 N N . ARG A 1 168 ? -30.378 -28.685 24.009 1.00 88.75 168 ARG A N 1
ATOM 1316 C CA . ARG A 1 168 ? -29.493 -29.439 23.110 1.00 88.75 168 ARG A CA 1
ATOM 1317 C C . ARG A 1 168 ? -30.023 -30.851 22.884 1.00 88.75 168 ARG A C 1
ATOM 1319 O O . ARG A 1 168 ? -30.222 -31.220 21.733 1.00 88.75 168 ARG A O 1
ATOM 1326 N N . LEU A 1 169 ? -30.355 -31.563 23.959 1.00 89.81 169 LEU A N 1
ATOM 1327 C CA . LEU A 1 169 ? -30.945 -32.901 23.902 1.00 89.81 169 LEU A CA 1
ATOM 1328 C C . LEU A 1 169 ? -32.273 -32.897 23.136 1.00 89.81 169 LEU A C 1
ATOM 1330 O O . LEU A 1 169 ? -32.498 -33.752 22.290 1.00 89.81 169 LEU A O 1
ATOM 1334 N N . TYR A 1 170 ? -33.125 -31.889 23.348 1.00 86.81 170 TYR A N 1
ATOM 1335 C CA . TYR A 1 170 ? -34.360 -31.728 22.575 1.00 86.81 170 TYR A CA 1
ATOM 1336 C C . TYR A 1 170 ? -34.093 -31.492 21.079 1.00 86.81 170 TYR A C 1
ATOM 1338 O O . TYR A 1 170 ? -34.812 -32.019 20.232 1.00 86.81 170 TYR A O 1
ATOM 1346 N N . LYS A 1 171 ? -33.052 -30.725 20.722 1.00 85.81 171 LYS A N 1
ATOM 1347 C CA . LYS A 1 171 ? -32.641 -30.546 19.318 1.00 85.81 171 LYS A CA 1
ATOM 1348 C C . LYS A 1 171 ? -32.078 -31.825 18.704 1.00 85.81 171 LYS A C 1
ATOM 1350 O O . LYS A 1 171 ? -32.381 -32.088 17.548 1.00 85.81 171 LYS A O 1
ATOM 1355 N N . GLU A 1 172 ? -31.290 -32.596 19.446 1.00 83.75 172 GLU A N 1
ATOM 1356 C CA . GLU A 1 172 ? -30.765 -33.892 19.000 1.00 83.75 172 GLU A CA 1
ATOM 1357 C C . GLU A 1 172 ? -31.890 -34.914 18.817 1.00 83.75 172 GLU A C 1
ATOM 1359 O O . GLU A 1 172 ? -31.970 -35.538 17.765 1.00 83.75 172 GLU A O 1
ATOM 1364 N N . GLN A 1 173 ? -32.834 -35.001 19.759 1.00 82.44 173 GLN A N 1
ATOM 1365 C CA . GLN A 1 173 ? -34.032 -35.836 19.618 1.00 82.44 173 GLN A CA 1
ATOM 1366 C C . GLN A 1 173 ? -34.901 -35.394 18.441 1.00 82.44 173 GLN A C 1
ATOM 1368 O O . GLN A 1 173 ? -35.390 -36.227 17.687 1.00 82.44 173 GLN A O 1
ATOM 1373 N N . LYS A 1 174 ? -35.068 -34.084 18.227 1.00 77.75 174 LYS A N 1
ATOM 1374 C CA . LYS A 1 174 ? -35.782 -33.566 17.055 1.00 77.75 174 LYS A CA 1
ATOM 1375 C C . LYS A 1 174 ? -35.043 -33.861 15.745 1.00 77.75 174 LYS A C 1
ATOM 1377 O O . LYS A 1 174 ? -35.691 -34.086 14.734 1.00 77.75 174 LYS A O 1
ATOM 1382 N N . ALA A 1 175 ? -33.711 -33.873 15.751 1.00 71.81 175 ALA A N 1
ATOM 1383 C CA . ALA A 1 175 ? -32.912 -34.250 14.588 1.00 71.81 175 ALA A CA 1
ATOM 1384 C C . ALA A 1 175 ? -32.980 -35.759 14.297 1.00 71.81 175 ALA A C 1
ATOM 1386 O O . ALA A 1 175 ? -32.975 -36.142 13.135 1.00 71.81 175 ALA A O 1
ATOM 1387 N N . GLN A 1 176 ? -33.092 -36.601 15.329 1.00 66.50 176 GLN A N 1
ATOM 1388 C CA . GLN A 1 176 ? -33.257 -38.052 15.190 1.00 66.50 176 GLN A CA 1
ATOM 1389 C C . GLN A 1 176 ? -34.687 -38.451 14.790 1.00 66.50 176 GLN A C 1
ATOM 1391 O O . GLN A 1 176 ? -34.858 -39.355 13.982 1.00 66.50 176 GLN A O 1
ATOM 1396 N N . ASN A 1 177 ? -35.707 -37.740 15.282 1.00 58.56 177 ASN A N 1
ATOM 1397 C CA . ASN A 1 177 ? -37.114 -37.989 14.937 1.00 58.56 177 ASN A CA 1
ATOM 1398 C C . ASN A 1 177 ? -37.541 -37.386 13.586 1.00 58.56 177 ASN A C 1
ATOM 1400 O O . ASN A 1 177 ? -38.627 -37.690 13.108 1.00 58.56 177 ASN A O 1
ATOM 1404 N N . ASN A 1 178 ? -36.698 -36.568 12.948 1.00 52.19 178 ASN A N 1
ATOM 1405 C CA . ASN A 1 178 ? -36.875 -36.119 11.561 1.00 52.19 178 ASN A CA 1
ATOM 1406 C C . ASN A 1 178 ? -36.265 -37.113 10.539 1.00 52.19 178 ASN A C 1
ATOM 1408 O O . ASN A 1 178 ? -35.940 -36.729 9.419 1.00 52.19 178 ASN A O 1
ATOM 1412 N N . GLY A 1 179 ? -36.084 -38.380 10.931 1.00 44.59 179 GLY A N 1
ATOM 1413 C CA . GLY A 1 179 ? -35.664 -39.473 10.049 1.00 44.59 179 GLY A CA 1
ATOM 1414 C C . GLY A 1 179 ? -36.754 -40.003 9.107 1.00 44.59 179 GLY A C 1
ATOM 1415 O O . GLY A 1 179 ? -36.412 -40.738 8.190 1.00 44.59 179 GLY A O 1
ATOM 1416 N N . ASP A 1 180 ? -38.015 -39.589 9.275 1.00 49.00 180 ASP A N 1
ATOM 1417 C CA . ASP A 1 180 ? -39.139 -39.952 8.397 1.00 49.00 180 ASP A CA 1
ATOM 1418 C C . ASP A 1 180 ? -39.685 -38.694 7.695 1.00 49.00 180 ASP A C 1
ATOM 1420 O O . ASP A 1 180 ? -40.715 -38.133 8.071 1.00 49.00 180 ASP A O 1
ATOM 1424 N N . ASP A 1 181 ? -38.953 -38.200 6.695 1.00 48.38 181 ASP A N 1
ATOM 1425 C CA . ASP A 1 181 ? -39.268 -36.967 5.958 1.00 48.38 181 ASP A CA 1
ATOM 1426 C C . ASP A 1 181 ? -39.793 -37.272 4.535 1.00 48.38 181 ASP A C 1
ATOM 1428 O O . ASP A 1 181 ? -39.284 -36.751 3.547 1.00 48.38 181 ASP A O 1
ATOM 1432 N N . GLU A 1 182 ? -40.854 -38.083 4.402 1.00 46.59 182 GLU A N 1
ATOM 1433 C CA . GLU A 1 182 ? -41.592 -38.196 3.121 1.00 46.59 182 GLU A CA 1
ATOM 1434 C C . GLU A 1 182 ? -42.344 -36.894 2.759 1.00 46.59 182 GLU A C 1
ATOM 1436 O O . GLU A 1 182 ? -42.666 -36.658 1.600 1.00 46.59 182 GLU A O 1
ATOM 1441 N N . ALA A 1 183 ? -42.580 -35.984 3.714 1.00 52.44 183 ALA A N 1
ATOM 1442 C CA . ALA A 1 183 ? -43.393 -34.780 3.489 1.00 52.44 183 ALA A CA 1
ATOM 1443 C C . ALA A 1 183 ? -42.601 -33.505 3.108 1.00 52.44 183 ALA A C 1
ATOM 1445 O O . ALA A 1 183 ? -43.203 -32.477 2.770 1.00 52.44 183 ALA A O 1
ATOM 1446 N N . VAL A 1 184 ? -41.263 -33.516 3.190 1.00 52.75 184 VAL A N 1
ATOM 1447 C CA . VAL A 1 184 ? -40.416 -32.334 2.903 1.00 52.75 184 VAL A CA 1
ATOM 1448 C C . VAL A 1 184 ? -39.858 -32.348 1.477 1.00 52.75 184 VAL A C 1
ATOM 1450 O O . VAL A 1 184 ? -39.536 -31.278 0.943 1.00 52.75 184 VAL A O 1
ATOM 1453 N N . ASP A 1 185 ? -39.818 -33.512 0.827 1.00 57.50 185 ASP A N 1
ATOM 1454 C CA . ASP A 1 185 ? -39.366 -33.643 -0.562 1.00 57.50 185 ASP A CA 1
ATOM 1455 C C . ASP A 1 185 ? -40.349 -32.973 -1.546 1.00 57.50 185 ASP A C 1
ATOM 1457 O O . ASP A 1 185 ? -39.955 -32.149 -2.376 1.00 57.50 185 ASP A O 1
ATOM 1461 N N . ASP A 1 186 ? -41.658 -33.148 -1.337 1.00 63.38 186 ASP A N 1
ATOM 1462 C CA . ASP A 1 186 ? -42.708 -32.561 -2.187 1.00 63.38 186 ASP A CA 1
ATOM 1463 C C . ASP A 1 186 ? -42.672 -31.028 -2.258 1.00 63.38 186 ASP A C 1
ATOM 1465 O O . ASP A 1 186 ? -42.874 -30.420 -3.313 1.00 63.38 186 ASP A O 1
ATOM 1469 N N . LYS A 1 187 ? -42.379 -30.353 -1.142 1.00 70.19 187 LYS A N 1
ATOM 1470 C CA . LYS A 1 187 ? -42.330 -28.880 -1.115 1.00 70.19 187 LYS A CA 1
ATOM 1471 C C . LYS A 1 187 ? -41.063 -28.340 -1.770 1.00 70.19 187 LYS A C 1
ATOM 1473 O O . LYS A 1 187 ? -41.108 -27.283 -2.402 1.00 70.19 187 LYS A O 1
ATOM 1478 N N . LYS A 1 188 ? -39.935 -29.046 -1.648 1.00 71.06 188 LYS A N 1
ATOM 1479 C CA . LYS A 1 188 ? -38.685 -28.669 -2.325 1.00 71.06 188 LYS A CA 1
ATOM 1480 C C . LYS A 1 188 ? -38.773 -28.929 -3.830 1.00 71.06 188 LYS A C 1
ATOM 1482 O O . LYS A 1 188 ? -38.325 -28.076 -4.601 1.00 71.06 188 LYS A O 1
ATOM 1487 N N . SER A 1 189 ? -39.422 -30.017 -4.249 1.00 73.62 189 SER A N 1
ATOM 1488 C CA . SER A 1 189 ? -39.666 -30.312 -5.666 1.00 73.62 189 SER A CA 1
ATOM 1489 C C . SER A 1 189 ? -40.602 -29.274 -6.309 1.00 73.62 189 SER A C 1
ATOM 1491 O O . SER A 1 189 ? -40.300 -28.746 -7.384 1.00 73.62 189 SER A O 1
ATOM 1493 N N . ALA A 1 190 ? -41.663 -28.860 -5.605 1.00 76.38 190 ALA A N 1
ATOM 1494 C CA . ALA A 1 190 ? -42.599 -27.842 -6.083 1.00 76.38 190 ALA A CA 1
ATOM 1495 C C . ALA A 1 190 ? -41.937 -26.464 -6.279 1.00 76.38 190 ALA A C 1
ATOM 1497 O O . ALA A 1 190 ? -42.179 -25.785 -7.283 1.00 76.38 190 ALA A O 1
ATOM 1498 N N . VAL A 1 191 ? -41.056 -26.051 -5.360 1.00 75.00 191 VAL A N 1
ATOM 1499 C CA . VAL A 1 191 ? -40.327 -24.775 -5.467 1.00 75.00 191 VAL A CA 1
ATOM 1500 C C . VAL A 1 191 ? -39.285 -24.818 -6.591 1.00 75.00 191 VAL A C 1
ATOM 1502 O O . VAL A 1 191 ? -39.161 -23.850 -7.346 1.00 75.00 191 VAL A O 1
ATOM 1505 N N . ALA A 1 192 ? -38.585 -25.941 -6.779 1.00 77.94 192 ALA A N 1
ATOM 1506 C CA . ALA A 1 192 ? -37.647 -26.116 -7.890 1.00 77.94 192 ALA A CA 1
ATOM 1507 C C . ALA A 1 192 ? -38.349 -26.045 -9.260 1.00 77.94 192 ALA A C 1
ATOM 1509 O O . ALA A 1 192 ? -37.875 -25.355 -10.169 1.00 77.94 192 ALA A O 1
ATOM 1510 N N . ALA A 1 193 ? -39.525 -26.669 -9.390 1.00 80.62 193 ALA A N 1
ATOM 1511 C CA . ALA A 1 193 ? -40.338 -26.608 -10.603 1.00 80.62 193 ALA A CA 1
ATOM 1512 C C . ALA A 1 193 ? -40.842 -25.182 -10.906 1.00 80.62 193 ALA A C 1
ATOM 1514 O O . ALA A 1 193 ? -40.844 -24.754 -12.064 1.00 80.62 193 ALA A O 1
ATOM 1515 N N . ALA A 1 194 ? -41.219 -24.410 -9.882 1.00 81.38 194 ALA A N 1
ATOM 1516 C CA . ALA A 1 194 ? -41.642 -23.019 -10.045 1.00 81.38 194 ALA A CA 1
ATOM 1517 C C . ALA A 1 194 ? -40.493 -22.109 -10.520 1.00 81.38 194 ALA A C 1
ATOM 1519 O O . ALA A 1 194 ? -40.679 -21.287 -11.422 1.00 81.38 194 ALA A O 1
ATOM 1520 N N . ILE A 1 195 ? -39.285 -22.296 -9.977 1.00 84.38 195 ILE A N 1
ATOM 1521 C CA . ILE A 1 195 ? -38.093 -21.536 -10.381 1.00 84.38 195 ILE A CA 1
ATOM 1522 C C . ILE A 1 195 ? -37.690 -21.871 -11.826 1.00 84.38 195 ILE A C 1
ATOM 1524 O O . ILE A 1 195 ? -37.332 -20.967 -12.583 1.00 84.38 195 ILE A O 1
ATOM 1528 N N . ALA A 1 196 ? -37.789 -23.136 -12.244 1.00 81.81 196 ALA A N 1
ATOM 1529 C CA . ALA A 1 196 ? -37.508 -23.544 -13.621 1.00 81.81 196 ALA A CA 1
ATOM 1530 C C . ALA A 1 196 ? -38.481 -22.900 -14.626 1.00 81.81 196 ALA A C 1
ATOM 1532 O O . ALA A 1 196 ? -38.049 -22.356 -15.644 1.00 81.81 196 ALA A O 1
ATOM 1533 N N . ARG A 1 197 ? -39.782 -22.867 -14.306 1.00 81.19 197 ARG A N 1
ATOM 1534 C CA . ARG A 1 197 ? -40.804 -22.203 -15.137 1.00 81.19 197 ARG A CA 1
ATOM 1535 C C . ARG A 1 197 ? -40.576 -20.694 -15.234 1.00 81.19 197 ARG A C 1
ATOM 1537 O O . ARG A 1 197 ? -40.695 -20.128 -16.317 1.00 81.19 197 ARG A O 1
ATOM 1544 N N . ALA A 1 198 ? -40.198 -20.046 -14.132 1.00 83.00 198 ALA A N 1
ATOM 1545 C CA . ALA A 1 198 ? -39.881 -18.620 -14.128 1.00 83.00 198 ALA A CA 1
ATOM 1546 C C . ALA A 1 198 ? -38.636 -18.301 -14.974 1.00 83.00 198 ALA A C 1
ATOM 1548 O O . ALA A 1 198 ? -38.645 -17.335 -15.734 1.00 83.00 198 ALA A O 1
ATOM 1549 N N . LYS A 1 199 ? -37.587 -19.133 -14.898 1.00 83.19 199 LYS A N 1
ATOM 1550 C CA . LYS A 1 199 ? -36.385 -18.981 -15.732 1.00 83.19 199 LYS A CA 1
ATOM 1551 C C . LYS A 1 199 ? -36.678 -19.198 -17.217 1.00 83.19 199 LYS A C 1
ATOM 1553 O O . LYS A 1 199 ? -36.228 -18.395 -18.025 1.00 83.19 199 LYS A O 1
ATOM 1558 N N . ALA A 1 200 ? -37.471 -20.210 -17.570 1.00 81.44 200 ALA A N 1
ATOM 1559 C CA . ALA A 1 200 ? -37.864 -20.464 -18.957 1.00 81.44 200 ALA A CA 1
ATOM 1560 C C . ALA A 1 200 ? -38.681 -19.301 -19.542 1.00 81.44 200 ALA A C 1
ATOM 1562 O O . ALA A 1 200 ? -38.417 -18.857 -20.655 1.00 81.44 200 ALA A O 1
ATOM 1563 N N . LYS A 1 201 ? -39.615 -18.741 -18.762 1.00 82.56 201 LYS A N 1
ATOM 1564 C CA . LYS A 1 201 ? -40.426 -17.594 -19.190 1.00 82.56 201 LYS A CA 1
ATOM 1565 C C . LYS A 1 201 ? -39.588 -16.323 -19.374 1.00 82.56 201 LYS A C 1
ATOM 1567 O O . LYS A 1 201 ? -39.813 -15.576 -20.316 1.00 82.56 201 LYS A O 1
ATOM 1572 N N . LYS A 1 202 ? -38.586 -16.113 -18.513 1.00 76.56 202 LYS A N 1
ATOM 1573 C CA . LYS A 1 202 ? -37.658 -14.976 -18.604 1.00 76.56 202 LYS A CA 1
ATOM 1574 C C . LYS A 1 202 ? -36.667 -15.110 -19.769 1.00 76.56 202 LYS A C 1
ATOM 1576 O O . LYS A 1 202 ? -36.294 -14.103 -20.350 1.00 76.56 202 LYS A O 1
ATOM 1581 N N . ALA A 1 203 ? -36.261 -16.334 -20.112 1.00 71.75 203 ALA A N 1
ATOM 1582 C CA . ALA A 1 203 ? -35.422 -16.610 -21.279 1.00 71.75 203 ALA A CA 1
ATOM 1583 C C . ALA A 1 203 ? -36.200 -16.479 -22.599 1.00 71.75 203 ALA A C 1
ATOM 1585 O O . ALA A 1 203 ? -35.660 -15.962 -23.567 1.00 71.75 203 ALA A O 1
ATOM 1586 N N . ALA A 1 204 ? -37.476 -16.882 -22.626 1.00 74.50 204 ALA A N 1
ATOM 1587 C CA . ALA A 1 204 ? -38.348 -16.678 -23.782 1.00 74.50 204 ALA A CA 1
ATOM 1588 C C . ALA A 1 204 ? -38.593 -15.183 -24.060 1.00 74.50 204 ALA A C 1
ATOM 1590 O O . ALA A 1 204 ? -38.474 -14.759 -25.197 1.00 74.50 204 ALA A O 1
ATOM 1591 N N . GLN A 1 205 ? -38.816 -14.375 -23.016 1.00 68.00 205 GLN A N 1
ATOM 1592 C CA . GLN A 1 205 ? -38.957 -12.912 -23.126 1.00 68.00 205 GLN A CA 1
ATOM 1593 C C . GLN A 1 205 ? -37.663 -12.168 -23.499 1.00 68.00 205 GLN A C 1
ATOM 1595 O O . GLN A 1 205 ? -37.715 -10.973 -23.757 1.00 68.00 205 GLN A O 1
ATOM 1600 N N . ALA A 1 206 ? -36.505 -12.831 -23.454 1.00 65.25 206 ALA A N 1
ATOM 1601 C CA . ALA A 1 206 ? -35.220 -12.244 -23.838 1.00 65.25 206 ALA A CA 1
ATOM 1602 C C . ALA A 1 206 ? -34.809 -12.592 -25.282 1.00 65.25 206 ALA A C 1
ATOM 1604 O O . ALA A 1 206 ? -33.832 -12.037 -25.774 1.00 65.25 206 ALA A O 1
ATOM 1605 N N . ASN A 1 207 ? -35.532 -13.514 -25.929 1.00 58.41 207 ASN A N 1
ATOM 1606 C CA . ASN A 1 207 ? -35.307 -13.970 -27.306 1.00 58.41 207 ASN A CA 1
ATOM 1607 C C . ASN A 1 207 ? -36.440 -13.538 -28.262 1.00 58.41 207 ASN A C 1
ATOM 1609 O O . ASN A 1 207 ? -36.532 -14.061 -29.372 1.00 58.41 207 ASN A O 1
ATOM 1613 N N . GLU A 1 208 ? -37.288 -12.611 -27.819 1.00 49.28 208 GLU A N 1
ATOM 1614 C CA . GLU A 1 208 ? -38.342 -11.928 -28.580 1.00 49.28 208 GLU A CA 1
ATOM 1615 C C . GLU A 1 208 ? -38.018 -10.428 -28.598 1.00 49.28 208 GLU A C 1
ATOM 1617 O O . GLU A 1 208 ? -38.177 -9.799 -29.667 1.00 49.28 208 GLU A O 1
#

pLDDT: mean 82.0, std 15.98, range [40.47, 98.38]

Sequence (208 aa):
SACADACPASLLPQQLQWFAKSKEYDKLQEHNLFDCIECGACAYVCPSEIPLVQYYRVAKVEIKEQIAEKIKSDRAKERFDARKARLEQEQAERKNRHKRKPAAKSTEEQQKVADALARVKDKTSDGDNKSAVAAAIARAKAKKQGDELEPDNSEVAKERAARKEQARLYKEQKAQNNGDDEAVDDKKSAVAAAIARAKAKKAAQANE

Secondary structure (DSSP, 8-state):
-HHHHT-TT---HHHHHHHHHHT-HHHHHHTTGGG-----HHHHT-TT---HHHHHHHHHHHHHHHHHHHHHHHHHHHHHHHHHHHHHHHHHHHHHHHHSPPP---HHHHHHHHHHHHHHHHHTSSSS-HHHHHHHHHHHHHTTSSSS-----HHHHHHHHHHHHHHHHHHHHHHHHTT--HHHHHHHHHHHHHHHHHHHHHHHTT--

Radius of gyration: 39.1 Å; chains: 1; bounding box: 76×52×96 Å